Protein AF-A0A517TGI5-F1 (afdb_monomer_lite)

Sequence (260 aa):
MNCRDAQKLLPDYALDLLDEGELEAVAGHLSTGCTACNRDLDDLHATFEGLLQSESVVKPPPRMRDEIFTRIDDHAVVPVGRTETVSSREGRSQPPTWARRVMVVVAVAACLVGIVRWIGTGTADDPEAALLSWQQRIDRVDRRLNTPDFRLVSLLAERPHGSLVTHLLYDELSAQLHVWLACDERTGAATPTHLWLVAEDGQVIATADLTQSSPWCFGLIDISQPDLHRVHRLLLTDEEDPTATAPSKKPLESLPLRLE

Secondary structure (DSSP, 8-state):
--HHHHHHHHHHHHTT-S-HHHHHHHHHHHTTT-HHHHHHHHHHHHHHHHHHHHS------HHHHHHHHHHHHHT------------------PPPHHHHHHHHHHHHHHHHHHHHHHHHS---S-HHHHHHHHHHHHHHHHHHH--TTEEEEEEEEEETTEEEEEEEEEETTTTEEEEEEE--GGG-PPPP-EEEEEETTS-EEEEEEPEEETTEEEEEEE--HHHHTTEEEEEEE--S-TT-SS--SPPSEEEE----

Radius of gyration: 24.55 Å; chains: 1; bounding box: 67×55×56 Å

Structure (mmCIF, N/CA/C/O backbone):
data_AF-A0A517TGI5-F1
#
_entry.id   AF-A0A517TGI5-F1
#
loop_
_atom_site.group_PDB
_atom_site.id
_atom_site.type_symbol
_atom_site.label_atom_id
_atom_site.label_alt_id
_atom_site.label_comp_id
_atom_site.label_asym_id
_atom_site.label_entity_id
_atom_site.label_seq_id
_atom_site.pdbx_PDB_ins_code
_atom_site.Cartn_x
_atom_site.Cartn_y
_atom_site.Cartn_z
_atom_site.occupancy
_atom_site.B_iso_or_equiv
_atom_site.auth_seq_id
_atom_site.auth_comp_id
_atom_site.auth_asym_id
_atom_site.auth_atom_id
_atom_site.pdbx_PDB_model_num
ATOM 1 N N . MET A 1 1 ? -10.827 3.447 30.968 1.00 95.81 1 MET A N 1
ATOM 2 C CA . MET A 1 1 ? -9.525 3.442 30.265 1.00 95.81 1 MET A CA 1
ATOM 3 C C . MET A 1 1 ? -9.194 4.851 29.769 1.00 95.81 1 MET A C 1
ATOM 5 O O . MET A 1 1 ? -10.122 5.601 29.475 1.00 95.81 1 MET A O 1
ATOM 9 N N . ASN A 1 2 ? -7.911 5.236 29.728 1.00 97.88 2 ASN A N 1
ATOM 10 C CA . ASN A 1 2 ? -7.469 6.527 29.176 1.00 97.88 2 ASN A CA 1
ATOM 11 C C . ASN A 1 2 ? -7.205 6.430 27.655 1.00 97.88 2 ASN A C 1
ATOM 13 O O . ASN A 1 2 ? -7.086 5.332 27.121 1.00 97.88 2 ASN A O 1
ATOM 17 N N . CYS A 1 3 ? -7.086 7.566 26.959 1.00 98.06 3 CYS A N 1
ATOM 18 C CA . CYS A 1 3 ? -6.914 7.574 25.499 1.00 98.06 3 CYS A CA 1
ATOM 19 C C . CYS A 1 3 ? -5.623 6.892 25.028 1.00 98.06 3 CYS A C 1
ATOM 21 O O . CYS A 1 3 ? -5.616 6.278 23.971 1.00 98.06 3 CYS A O 1
ATOM 23 N N . ARG A 1 4 ? -4.529 6.984 25.795 1.00 97.81 4 ARG A N 1
ATOM 24 C CA . ARG A 1 4 ? -3.239 6.404 25.397 1.00 97.81 4 ARG A CA 1
ATOM 25 C C . ARG A 1 4 ? -3.295 4.882 25.375 1.00 97.81 4 ARG A C 1
ATOM 27 O O . ARG A 1 4 ? -2.710 4.269 24.490 1.00 97.81 4 ARG A O 1
ATOM 34 N N . ASP A 1 5 ? -3.962 4.291 26.358 1.00 97.94 5 ASP A N 1
ATOM 35 C CA . ASP A 1 5 ? -4.140 2.843 26.421 1.00 97.94 5 ASP A CA 1
ATOM 36 C C . ASP A 1 5 ? -5.142 2.387 25.357 1.00 97.94 5 ASP A C 1
ATOM 38 O O . ASP A 1 5 ? -4.865 1.427 24.647 1.00 97.94 5 ASP A O 1
ATOM 42 N N . ALA A 1 6 ? -6.221 3.154 25.146 1.00 98.19 6 ALA A N 1
ATOM 43 C CA . ALA A 1 6 ? -7.185 2.894 24.078 1.00 98.19 6 ALA A CA 1
ATOM 44 C C . ALA A 1 6 ? -6.513 2.873 22.699 1.00 98.19 6 ALA A C 1
ATOM 46 O O . ALA A 1 6 ? -6.652 1.906 21.962 1.00 98.19 6 ALA A O 1
ATOM 47 N N . GLN A 1 7 ? -5.720 3.898 22.376 1.00 97.31 7 GLN A N 1
ATOM 48 C CA . GLN A 1 7 ? -5.047 4.031 21.080 1.00 97.31 7 GLN A CA 1
ATOM 49 C C . GLN A 1 7 ? -4.092 2.878 20.764 1.00 97.31 7 GLN A C 1
ATOM 51 O O . GLN A 1 7 ? -3.932 2.528 19.600 1.00 97.31 7 GLN A O 1
ATOM 56 N N . LYS A 1 8 ? -3.465 2.269 21.777 1.00 97.56 8 LYS A N 1
ATOM 57 C CA . LYS A 1 8 ? -2.615 1.087 21.570 1.00 97.56 8 LYS A CA 1
ATOM 58 C C . LYS A 1 8 ? -3.419 -0.149 21.172 1.00 97.56 8 LYS A C 1
ATOM 60 O O . LYS A 1 8 ? -2.883 -0.980 20.452 1.00 97.56 8 LYS A O 1
ATOM 65 N N . LEU A 1 9 ? -4.656 -0.251 21.655 1.00 98.19 9 LEU A N 1
ATOM 66 C CA . LEU A 1 9 ? -5.554 -1.383 21.427 1.00 98.19 9 LEU A CA 1
ATOM 67 C C . LEU A 1 9 ? -6.486 -1.168 20.225 1.00 98.19 9 LEU A C 1
ATOM 69 O O . LEU A 1 9 ? -7.086 -2.126 19.758 1.00 98.19 9 LEU A O 1
ATOM 73 N N . LEU A 1 10 ? -6.610 0.059 19.701 1.00 98.00 10 LEU A N 1
ATOM 74 C CA . LEU A 1 10 ? -7.499 0.368 18.573 1.00 98.00 10 LEU A CA 1
ATOM 75 C C . LEU A 1 10 ? -7.258 -0.490 17.317 1.00 98.00 10 LEU A C 1
ATOM 77 O O . LEU A 1 10 ? -8.253 -0.918 16.738 1.00 98.00 10 LEU A O 1
ATOM 81 N N . PRO A 1 11 ? -6.012 -0.780 16.881 1.00 97.19 11 PRO A N 1
ATOM 82 C CA . PRO A 1 11 ? -5.795 -1.649 15.723 1.00 97.19 11 PRO A CA 1
ATOM 83 C C . PRO A 1 11 ? -6.329 -3.069 15.932 1.00 97.19 11 PRO A C 1
ATOM 85 O O . PRO A 1 11 ? -6.958 -3.620 15.035 1.00 97.19 11 PRO A O 1
ATOM 88 N N . ASP A 1 12 ? -6.120 -3.634 17.121 1.00 96.81 12 ASP A N 1
ATOM 89 C CA . ASP A 1 12 ? -6.600 -4.975 17.460 1.00 96.81 12 ASP A CA 1
ATOM 90 C C . ASP A 1 12 ? -8.124 -4.974 17.682 1.00 96.81 12 ASP A C 1
ATOM 92 O O . ASP A 1 12 ? -8.798 -5.921 17.287 1.00 96.81 12 ASP A O 1
ATOM 96 N N . TYR A 1 13 ? -8.691 -3.889 18.226 1.00 97.88 13 TYR A N 1
ATOM 97 C CA . TYR A 1 13 ? -10.142 -3.687 18.339 1.00 97.88 13 TYR A CA 1
ATOM 98 C C . TYR A 1 13 ? -10.819 -3.640 16.964 1.00 97.88 13 TYR A C 1
ATOM 100 O O . TYR A 1 13 ? -11.834 -4.293 16.753 1.00 97.88 13 TYR A O 1
ATOM 108 N N . ALA A 1 14 ? -10.241 -2.896 16.018 1.00 96.12 14 ALA A N 1
ATOM 109 C CA . ALA A 1 14 ? -10.750 -2.765 14.653 1.00 96.12 14 ALA A CA 1
ATOM 110 C C . ALA A 1 14 ? -10.737 -4.093 13.871 1.00 96.12 14 ALA A C 1
ATOM 112 O O . ALA A 1 14 ? -11.504 -4.259 12.927 1.00 96.12 14 ALA A O 1
ATOM 113 N N . LEU A 1 15 ? -9.870 -5.032 14.261 1.00 94.19 15 LEU A N 1
ATOM 114 C CA . LEU A 1 15 ? -9.751 -6.367 13.669 1.00 94.19 15 LEU A CA 1
ATOM 115 C C . LEU A 1 15 ? -10.448 -7.465 14.493 1.00 94.19 15 LEU A C 1
ATOM 117 O O . LEU A 1 15 ? -10.319 -8.637 14.150 1.00 94.19 15 LEU A O 1
ATOM 121 N N . ASP A 1 16 ? -11.161 -7.100 15.565 1.00 95.75 16 ASP A N 1
ATOM 122 C CA . ASP A 1 16 ? -11.825 -8.023 16.500 1.00 95.75 16 ASP A CA 1
ATOM 123 C C . ASP A 1 16 ? -10.870 -9.083 17.101 1.00 95.75 16 ASP A C 1
ATOM 125 O O . ASP A 1 16 ? -11.196 -10.261 17.235 1.00 95.75 16 ASP A O 1
ATOM 129 N N . LEU A 1 17 ? -9.639 -8.665 17.433 1.00 95.38 17 LEU A N 1
ATOM 130 C CA . LEU A 1 17 ? -8.567 -9.530 17.957 1.00 95.38 17 LEU A CA 1
ATOM 131 C C . LEU A 1 17 ? -8.329 -9.391 19.467 1.00 95.38 17 LEU A C 1
ATOM 133 O O . LEU A 1 17 ? -7.456 -10.073 20.009 1.00 95.38 17 LEU A O 1
ATOM 137 N N . LEU A 1 18 ? -9.048 -8.491 20.134 1.00 95.75 18 LEU A N 1
ATOM 138 C CA . LEU A 1 18 ? -8.913 -8.273 21.573 1.00 95.75 18 LEU A CA 1
ATOM 139 C C . LEU A 1 18 ? -9.564 -9.398 22.376 1.00 95.75 18 LEU A C 1
ATOM 141 O O . LEU A 1 18 ? -10.540 -10.011 21.942 1.00 95.75 18 LEU A O 1
ATOM 145 N N . ASP A 1 19 ? -9.051 -9.639 23.583 1.00 97.00 19 ASP A N 1
ATOM 146 C CA . ASP A 1 19 ? -9.781 -10.462 24.543 1.00 97.00 19 ASP A CA 1
ATOM 147 C C . ASP A 1 19 ? -11.055 -9.750 25.039 1.00 97.00 19 ASP A C 1
ATOM 149 O O . ASP A 1 19 ? -11.225 -8.542 24.870 1.00 97.00 19 ASP A O 1
ATOM 153 N N . GLU A 1 20 ? -11.976 -10.502 25.646 1.00 97.12 20 GLU A N 1
ATOM 154 C CA . GLU A 1 20 ? -13.287 -9.986 26.070 1.00 97.12 20 GLU A CA 1
ATOM 155 C C . GLU A 1 20 ? -13.168 -8.780 27.024 1.00 97.12 20 GLU A C 1
ATOM 157 O O . GLU A 1 20 ? -13.933 -7.821 26.915 1.00 97.12 20 GLU A O 1
ATOM 162 N N . GLY A 1 21 ? -12.166 -8.771 27.910 1.00 97.44 21 GLY A N 1
ATOM 163 C CA . GLY A 1 21 ? -11.960 -7.679 28.863 1.00 97.44 21 GLY A CA 1
ATOM 164 C C . GLY A 1 21 ? -11.392 -6.419 28.209 1.00 97.44 21 GLY A C 1
ATOM 165 O O . GLY A 1 21 ? -11.821 -5.302 28.517 1.00 97.44 21 GLY A O 1
ATOM 166 N N . GLU A 1 22 ? -10.439 -6.578 27.296 1.00 97.88 22 GLU A N 1
ATOM 167 C CA . GLU A 1 22 ? -9.879 -5.482 26.502 1.00 97.88 22 GLU A CA 1
ATOM 168 C C . GLU A 1 22 ? -10.922 -4.892 25.547 1.00 97.88 22 GLU A C 1
ATOM 170 O O . GLU A 1 22 ? -11.045 -3.666 25.451 1.00 97.88 22 GLU A O 1
ATOM 175 N N . LEU A 1 23 ? -11.723 -5.745 24.905 1.00 98.25 23 LEU A N 1
ATOM 176 C CA . LEU A 1 23 ? -12.815 -5.347 24.021 1.00 98.25 23 LEU A CA 1
ATOM 177 C C . LEU A 1 23 ? -13.846 -4.500 24.771 1.00 98.25 23 LEU A C 1
ATOM 179 O O . LEU A 1 23 ? -14.177 -3.400 24.319 1.00 98.25 23 LEU A O 1
ATOM 183 N N . GLU A 1 24 ? -14.306 -4.952 25.942 1.00 98.38 24 GLU A N 1
ATOM 184 C CA . GLU A 1 24 ? -15.224 -4.181 26.789 1.00 98.38 24 GLU A CA 1
ATOM 185 C C . GLU A 1 24 ? -14.610 -2.853 27.245 1.00 98.38 24 GLU A C 1
ATOM 187 O O . GLU A 1 24 ? -15.280 -1.814 27.241 1.00 98.38 24 GLU A O 1
ATOM 192 N N . ALA A 1 25 ? -13.325 -2.849 27.612 1.00 98.38 25 ALA A N 1
ATOM 193 C CA . ALA A 1 25 ? -12.639 -1.637 28.041 1.00 98.38 25 ALA A CA 1
ATOM 194 C C . ALA A 1 25 ? -12.565 -0.596 26.914 1.00 98.38 25 ALA A C 1
ATOM 196 O O . ALA A 1 25 ? -12.846 0.587 27.158 1.00 98.38 25 ALA A O 1
ATOM 197 N N . VAL A 1 26 ? -12.202 -1.016 25.695 1.00 98.50 26 VAL A N 1
ATOM 198 C CA . VAL A 1 26 ? -12.137 -0.157 24.499 1.00 98.50 26 VAL A CA 1
ATOM 199 C C . VAL A 1 26 ? -13.523 0.320 24.098 1.00 98.50 26 VAL A C 1
ATOM 201 O O . VAL A 1 26 ? -13.715 1.532 23.962 1.00 98.50 26 VAL A O 1
ATOM 204 N N . ALA A 1 27 ? -14.507 -0.574 24.025 1.00 98.44 27 ALA A N 1
ATOM 205 C CA . ALA A 1 27 ? -15.892 -0.219 23.729 1.00 98.44 27 ALA A CA 1
ATOM 206 C C . ALA A 1 27 ? -16.442 0.806 24.736 1.00 98.44 27 ALA A C 1
ATOM 208 O O . ALA A 1 27 ? -17.013 1.823 24.340 1.00 98.44 27 ALA A O 1
ATOM 209 N N . GLY A 1 28 ? -16.191 0.602 26.033 1.00 98.44 28 GLY A N 1
ATOM 210 C CA . GLY A 1 28 ? -16.584 1.533 27.092 1.00 98.44 28 GLY A CA 1
ATOM 211 C C . GLY A 1 28 ? -15.883 2.892 27.000 1.00 98.44 28 GLY A C 1
ATOM 212 O O . GLY A 1 28 ? -16.469 3.926 27.323 1.00 98.44 28 GLY A O 1
ATOM 213 N N . HIS A 1 29 ? -14.631 2.935 26.536 1.00 98.38 29 HIS A N 1
ATOM 214 C CA . HIS A 1 29 ? -13.957 4.203 26.254 1.00 98.38 29 HIS A CA 1
ATOM 215 C C . HIS A 1 29 ? -14.589 4.915 25.052 1.00 98.38 29 HIS A C 1
ATOM 217 O O . HIS A 1 29 ? -14.890 6.107 25.136 1.00 98.38 29 HIS A O 1
ATOM 223 N N . LEU A 1 30 ? -14.837 4.203 23.953 1.00 98.31 30 LEU A N 1
ATOM 224 C CA . LEU A 1 30 ? -15.443 4.770 22.745 1.00 98.31 30 LEU A CA 1
ATOM 225 C C . LEU A 1 30 ? -16.863 5.286 23.010 1.00 98.31 30 LEU A C 1
ATOM 227 O O . LEU A 1 30 ? -17.200 6.389 22.570 1.00 98.31 30 LEU A O 1
ATOM 231 N N . SER A 1 31 ? -17.648 4.575 23.826 1.00 98.31 31 SER A N 1
ATOM 232 C CA . SER A 1 31 ? -19.009 4.975 24.208 1.00 98.31 31 SER A CA 1
ATOM 233 C C . SER A 1 31 ? -19.068 6.260 25.037 1.00 98.31 31 SER A C 1
ATOM 235 O O . SER A 1 31 ? -20.125 6.878 25.130 1.00 98.31 31 SER A O 1
ATOM 237 N N . THR A 1 32 ? -17.950 6.706 25.625 1.00 98.25 32 THR A N 1
ATOM 238 C CA . THR A 1 32 ? -17.885 8.015 26.305 1.00 98.25 32 THR A CA 1
ATOM 239 C C . THR A 1 32 ? -17.897 9.198 25.330 1.00 98.25 32 THR A C 1
ATOM 241 O O . THR A 1 32 ? -18.014 10.344 25.763 1.00 98.25 32 THR A O 1
ATOM 244 N N . GLY A 1 33 ? -17.786 8.944 24.020 1.00 97.50 33 GLY A N 1
ATOM 245 C CA . GLY A 1 33 ? -17.778 9.979 22.985 1.00 97.50 33 GLY A CA 1
ATOM 246 C C . GLY A 1 33 ? -16.403 10.608 22.744 1.00 97.50 33 GLY A C 1
ATOM 247 O O . GLY A 1 33 ? -16.318 11.755 22.305 1.00 97.50 33 GLY A O 1
ATOM 248 N N . CYS A 1 34 ? -15.312 9.890 23.029 1.00 98.38 34 CYS A N 1
ATOM 249 C CA . CYS A 1 34 ? -13.950 10.362 22.771 1.00 98.38 34 CYS A CA 1
ATOM 250 C C . CYS A 1 34 ? -13.707 10.556 21.263 1.00 98.38 34 CYS A C 1
ATOM 252 O O . CYS A 1 34 ? -13.449 9.600 20.531 1.00 98.38 34 CYS A O 1
ATOM 254 N N . THR A 1 35 ? -13.764 11.798 20.778 1.00 97.62 35 THR A N 1
ATOM 255 C CA . THR A 1 35 ? -13.684 12.100 19.336 1.00 97.62 35 THR A CA 1
ATOM 256 C C . THR A 1 35 ? -12.336 11.757 18.706 1.00 97.62 35 THR A C 1
ATOM 258 O O . THR A 1 35 ? -12.278 11.533 17.504 1.00 97.62 35 THR A O 1
ATOM 261 N N . ALA A 1 36 ? -11.250 11.761 19.487 1.00 97.12 36 ALA A N 1
ATOM 262 C CA . ALA A 1 36 ? -9.924 11.408 18.983 1.00 97.12 36 ALA A CA 1
ATOM 263 C C . ALA A 1 36 ? -9.847 9.910 18.659 1.00 97.12 36 ALA A C 1
ATOM 265 O O . ALA A 1 36 ? -9.579 9.557 17.522 1.00 97.12 36 ALA A O 1
ATOM 266 N N . CYS A 1 37 ? -10.196 9.051 19.621 1.00 98.38 37 CYS A N 1
ATOM 267 C CA . CYS A 1 37 ? -10.139 7.601 19.427 1.00 98.38 37 CYS A CA 1
ATOM 268 C C . CYS A 1 37 ? -11.170 7.103 18.403 1.00 98.38 37 CYS A C 1
ATOM 270 O O . CYS A 1 37 ? -10.876 6.171 17.671 1.00 98.38 37 CYS A O 1
ATOM 272 N N . ASN A 1 38 ? -12.352 7.730 18.320 1.00 98.31 38 ASN A N 1
ATOM 273 C CA . ASN A 1 38 ? -13.325 7.390 17.276 1.00 98.31 38 ASN A CA 1
ATOM 274 C C . ASN A 1 38 ? -12.796 7.727 15.874 1.00 98.31 38 ASN A C 1
ATOM 276 O O . ASN A 1 38 ? -12.932 6.913 14.975 1.00 98.31 38 ASN A O 1
ATOM 280 N N . ARG A 1 39 ? -12.136 8.882 15.697 1.00 96.88 39 ARG A N 1
ATOM 281 C CA . ARG A 1 39 ? -11.513 9.223 14.410 1.00 96.88 39 ARG A CA 1
ATOM 282 C C . ARG A 1 39 ? -10.395 8.249 14.051 1.00 96.88 39 ARG A C 1
ATOM 284 O O . ARG A 1 39 ? -10.363 7.774 12.928 1.00 96.88 39 ARG A O 1
ATOM 291 N N . ASP A 1 40 ? -9.515 7.948 15.004 1.00 97.00 40 ASP A N 1
ATOM 292 C CA . ASP A 1 40 ? -8.419 7.001 14.783 1.00 97.00 40 ASP A CA 1
ATOM 293 C C . ASP A 1 40 ? -8.967 5.613 14.381 1.00 97.00 40 ASP A C 1
ATOM 295 O O . ASP A 1 40 ? -8.399 4.946 13.522 1.00 97.00 40 ASP A O 1
ATOM 299 N N . LEU A 1 41 ? -10.096 5.192 14.967 1.00 98.12 41 LEU A N 1
ATOM 300 C CA . LEU A 1 41 ? -10.795 3.960 14.596 1.00 98.12 41 LEU A CA 1
ATOM 301 C C . LEU A 1 41 ? -11.402 4.025 13.184 1.00 98.12 41 LEU A C 1
ATOM 303 O O . LEU A 1 41 ? -11.248 3.076 12.419 1.00 98.12 41 LEU A O 1
ATOM 307 N N . ASP A 1 42 ? -12.054 5.132 12.825 1.00 96.19 42 ASP A N 1
ATOM 308 C CA . ASP A 1 42 ? -12.603 5.340 11.478 1.00 96.19 42 ASP A CA 1
ATOM 309 C C . ASP A 1 42 ? -11.492 5.301 10.409 1.00 96.19 42 ASP A C 1
ATOM 311 O O . ASP A 1 42 ? -11.650 4.657 9.371 1.00 96.19 42 ASP A O 1
ATOM 315 N N . ASP A 1 43 ? -10.344 5.932 10.679 1.00 90.50 43 ASP A N 1
ATOM 316 C CA . ASP A 1 43 ? -9.176 5.932 9.788 1.00 90.50 43 ASP A CA 1
ATOM 317 C C . ASP A 1 43 ? -8.588 4.515 9.624 1.00 90.50 43 ASP A C 1
ATOM 319 O O . ASP A 1 43 ? -8.201 4.113 8.519 1.00 90.50 43 ASP A O 1
ATOM 323 N N . LEU A 1 44 ? -8.556 3.723 10.704 1.00 94.75 44 LEU A N 1
ATOM 324 C CA . LEU A 1 44 ? -8.152 2.313 10.658 1.00 94.75 44 LEU A CA 1
ATOM 325 C C . LEU A 1 44 ? -9.117 1.478 9.809 1.00 94.75 44 LEU A C 1
ATOM 327 O O . LEU A 1 44 ? -8.659 0.739 8.939 1.00 94.75 44 LEU A O 1
ATOM 331 N N . HIS A 1 45 ? -10.432 1.625 9.995 1.00 93.06 45 HIS A N 1
ATOM 332 C CA . HIS A 1 45 ? -11.425 0.924 9.174 1.00 93.06 45 HIS A CA 1
ATOM 333 C C . HIS A 1 45 ? -11.301 1.281 7.692 1.00 93.06 45 HIS A C 1
ATOM 335 O O . HIS A 1 45 ? -11.266 0.379 6.859 1.00 93.06 45 HIS A O 1
ATOM 341 N N . ALA A 1 46 ? -11.154 2.565 7.355 1.00 83.88 46 ALA A N 1
ATOM 342 C CA . ALA A 1 46 ? -10.958 2.995 5.970 1.00 83.88 46 ALA A CA 1
ATOM 343 C C . ALA A 1 46 ? -9.685 2.391 5.353 1.00 83.88 46 ALA A C 1
ATOM 345 O O . ALA A 1 46 ? -9.678 1.985 4.190 1.00 83.88 46 ALA A O 1
ATOM 346 N N . THR A 1 47 ? -8.612 2.286 6.142 1.00 83.00 47 THR A N 1
ATOM 347 C CA . THR A 1 47 ? -7.368 1.631 5.715 1.00 83.00 47 THR A CA 1
ATOM 348 C C . THR A 1 47 ? -7.592 0.142 5.449 1.00 83.00 47 THR A C 1
ATOM 350 O O . THR A 1 47 ? -7.176 -0.359 4.404 1.00 83.00 47 THR A O 1
ATOM 353 N N . PHE A 1 48 ? -8.273 -0.569 6.352 1.00 83.31 48 PHE A N 1
ATOM 354 C CA . PHE A 1 48 ? -8.564 -1.994 6.177 1.00 83.31 48 PHE A CA 1
ATOM 355 C C . PHE A 1 48 ? -9.502 -2.263 5.001 1.00 83.31 48 PHE A C 1
ATOM 357 O O . PHE A 1 48 ? -9.241 -3.183 4.232 1.00 83.31 48 PHE A O 1
ATOM 364 N N . GLU A 1 49 ? -10.534 -1.444 4.798 1.00 80.19 49 GLU A N 1
ATOM 365 C CA . GLU A 1 49 ? -11.390 -1.526 3.611 1.00 80.19 49 GLU A CA 1
ATOM 366 C C . GLU A 1 49 ? -10.586 -1.349 2.318 1.00 80.19 49 GLU A C 1
ATOM 368 O O . GLU A 1 49 ? -10.801 -2.089 1.359 1.00 80.19 49 GLU A O 1
ATOM 373 N N . GLY A 1 50 ? -9.629 -0.415 2.295 1.00 76.38 50 GLY A N 1
ATOM 374 C CA . GLY A 1 50 ? -8.722 -0.239 1.161 1.00 76.38 50 GLY A CA 1
ATOM 375 C C . GLY A 1 50 ? -7.865 -1.478 0.886 1.00 76.38 50 GLY A C 1
ATOM 376 O O . GLY A 1 50 ? -7.702 -1.864 -0.271 1.00 76.38 50 GLY A O 1
ATOM 377 N N . LEU A 1 51 ? -7.373 -2.143 1.936 1.00 77.00 51 LEU A N 1
ATOM 378 C CA . LEU A 1 51 ? -6.615 -3.393 1.808 1.00 77.00 51 LEU A CA 1
ATOM 379 C C . LEU A 1 51 ? -7.492 -4.544 1.294 1.00 77.00 51 LEU A C 1
ATOM 381 O O . LEU A 1 51 ? -7.107 -5.217 0.342 1.00 77.00 51 LEU A O 1
ATOM 385 N N . LEU A 1 52 ? -8.698 -4.715 1.842 1.00 71.31 52 LEU A N 1
ATOM 386 C CA . LEU A 1 52 ? -9.676 -5.716 1.391 1.00 71.31 52 LEU A CA 1
ATOM 387 C C . LEU A 1 52 ? -10.075 -5.531 -0.079 1.00 71.31 52 LEU A C 1
ATOM 389 O O . LEU A 1 52 ? -10.322 -6.506 -0.781 1.00 71.31 52 LEU A O 1
ATOM 393 N N . GLN A 1 53 ? -10.134 -4.288 -0.561 1.00 70.50 53 GLN A N 1
ATOM 394 C CA . GLN A 1 53 ? -10.408 -3.993 -1.971 1.00 70.50 53 GLN A CA 1
ATOM 395 C C . GLN A 1 53 ? -9.209 -4.252 -2.889 1.00 70.50 53 GLN A C 1
ATOM 397 O O . GLN A 1 53 ? -9.398 -4.425 -4.092 1.00 70.50 53 GLN A O 1
ATOM 402 N N . SER A 1 54 ? -7.991 -4.247 -2.344 1.00 68.88 54 SER A N 1
ATOM 403 C CA . SER A 1 54 ? -6.770 -4.529 -3.103 1.00 68.88 54 SER A CA 1
ATOM 404 C C . SER A 1 54 ? -6.504 -6.023 -3.287 1.00 68.88 54 SER A C 1
ATOM 406 O O . SER A 1 54 ? -5.763 -6.400 -4.192 1.00 68.88 54 SER A O 1
ATOM 408 N N . GLU A 1 55 ? -7.118 -6.871 -2.462 1.00 68.31 55 GLU A N 1
ATOM 409 C CA . GLU A 1 55 ? -6.976 -8.318 -2.562 1.00 68.31 55 GLU A CA 1
ATOM 410 C C . GLU A 1 55 ? -7.744 -8.850 -3.781 1.00 68.31 55 GLU A C 1
ATOM 412 O O . GLU A 1 55 ? -8.891 -8.472 -4.048 1.00 68.31 55 GLU A O 1
ATOM 417 N N . SER A 1 56 ? -7.102 -9.722 -4.563 1.00 55.84 56 SER A N 1
ATOM 418 C CA . SER A 1 56 ? -7.741 -10.297 -5.742 1.00 55.84 56 SER A CA 1
ATOM 419 C C . SER A 1 56 ? -8.946 -11.140 -5.313 1.00 55.84 56 SER A C 1
ATOM 421 O O . SER A 1 56 ? -8.856 -12.023 -4.461 1.00 55.84 56 SER A O 1
ATOM 423 N N . VAL A 1 57 ? -10.120 -10.848 -5.885 1.00 64.94 57 VAL A N 1
ATOM 424 C CA . VAL A 1 57 ? -11.354 -11.567 -5.548 1.00 64.94 57 VAL A CA 1
ATOM 425 C C . VAL A 1 57 ? -11.188 -13.035 -5.938 1.00 64.94 57 VAL A C 1
ATOM 427 O O . VAL A 1 57 ? -11.325 -13.398 -7.110 1.00 64.94 57 VAL A O 1
ATOM 430 N N . VAL A 1 58 ? -10.922 -13.897 -4.953 1.00 74.31 58 VAL A N 1
ATOM 431 C CA . VAL A 1 58 ? -10.888 -15.347 -5.154 1.00 74.31 58 VAL A CA 1
ATOM 432 C C . VAL A 1 58 ? -12.255 -15.771 -5.669 1.00 74.31 58 VAL A C 1
ATOM 434 O O . VAL A 1 58 ? -13.274 -15.613 -4.995 1.00 74.31 58 VAL A O 1
ATOM 437 N N . LYS A 1 59 ? -12.296 -16.302 -6.893 1.00 74.06 59 LYS A N 1
ATOM 438 C CA . LYS A 1 59 ? -13.546 -16.758 -7.498 1.00 74.06 59 LYS A CA 1
ATOM 439 C C . LYS A 1 59 ? -14.087 -17.936 -6.674 1.00 74.06 59 LYS A C 1
ATOM 441 O O . LYS A 1 59 ? -13.460 -18.998 -6.684 1.00 74.06 59 LYS A O 1
ATOM 446 N N . PRO A 1 60 ? -15.236 -17.799 -5.985 1.00 80.19 60 PRO A N 1
ATOM 447 C CA . PRO A 1 60 ? -15.750 -18.877 -5.156 1.00 80.19 60 PRO A CA 1
ATOM 448 C C . PRO A 1 60 ? -16.109 -20.091 -6.028 1.00 80.19 60 PRO A C 1
ATOM 450 O O . PRO A 1 60 ? -16.515 -19.920 -7.188 1.00 80.19 60 PRO A O 1
ATOM 453 N N . PRO A 1 61 ? -15.998 -21.325 -5.502 1.00 85.44 61 PRO A N 1
ATOM 454 C CA . PRO A 1 61 ? -16.435 -22.516 -6.216 1.00 85.44 61 PRO A CA 1
ATOM 455 C C . PRO A 1 61 ? -17.897 -22.365 -6.658 1.00 85.44 61 PRO A C 1
ATOM 457 O O . PRO A 1 61 ? -18.722 -21.900 -5.869 1.00 85.44 61 PRO A O 1
ATOM 460 N N . PRO A 1 62 ? -18.273 -22.795 -7.876 1.00 82.69 62 PRO A N 1
ATOM 461 C CA . PRO A 1 62 ? -19.617 -22.559 -8.409 1.00 82.69 62 PRO A CA 1
ATOM 462 C C . PRO A 1 62 ? -20.731 -23.134 -7.520 1.00 82.69 62 PRO A C 1
ATOM 464 O O . PRO A 1 62 ? -21.805 -22.550 -7.440 1.00 82.69 62 PRO A O 1
ATOM 467 N N . ARG A 1 63 ? -20.452 -24.225 -6.792 1.00 89.62 63 ARG A N 1
ATOM 468 C CA . ARG A 1 63 ? -21.398 -24.867 -5.863 1.00 89.62 63 ARG A CA 1
ATOM 469 C C . ARG A 1 63 ? -21.645 -24.073 -4.580 1.00 89.62 63 ARG A C 1
ATOM 471 O O . ARG A 1 63 ? -22.711 -24.201 -3.994 1.00 89.62 63 ARG A O 1
ATOM 478 N N . MET A 1 64 ? -20.695 -23.236 -4.159 1.00 83.56 64 MET A N 1
ATOM 479 C CA . MET A 1 64 ? -20.799 -22.479 -2.908 1.00 83.56 64 MET A CA 1
ATOM 480 C C . MET A 1 64 ? -21.965 -21.488 -2.954 1.00 83.56 64 MET A C 1
ATOM 482 O O . MET A 1 64 ? -22.667 -21.306 -1.964 1.00 83.56 64 MET A O 1
ATOM 486 N N . ARG A 1 65 ? -22.213 -20.889 -4.125 1.00 84.94 65 ARG A N 1
ATOM 487 C CA . ARG A 1 65 ? -23.366 -20.013 -4.338 1.00 84.94 65 ARG A CA 1
ATOM 488 C C . ARG A 1 65 ? -24.675 -20.763 -4.088 1.00 84.94 65 ARG A C 1
ATOM 490 O O . ARG A 1 65 ? -25.501 -20.290 -3.314 1.00 84.94 65 ARG A O 1
ATOM 497 N N . ASP A 1 66 ? -24.842 -21.918 -4.724 1.00 90.44 66 ASP A N 1
ATOM 498 C CA . ASP A 1 66 ? -26.070 -22.711 -4.634 1.00 90.44 66 ASP A CA 1
ATOM 499 C C . ASP A 1 66 ? -26.295 -23.241 -3.210 1.00 90.44 66 ASP A C 1
ATOM 501 O O . ASP A 1 66 ? -27.419 -23.213 -2.709 1.00 90.44 66 ASP A O 1
ATOM 505 N N . GLU A 1 67 ? -25.228 -23.647 -2.516 1.00 90.81 67 GLU A N 1
ATOM 506 C CA . GLU A 1 67 ? -25.279 -24.068 -1.110 1.00 90.81 67 GLU A CA 1
ATOM 507 C C . GLU A 1 67 ? -25.717 -22.930 -0.176 1.00 90.81 67 GLU A C 1
ATOM 509 O O . GLU A 1 67 ? -26.534 -23.153 0.719 1.00 90.81 67 GLU A O 1
ATOM 514 N N . ILE A 1 68 ? -25.219 -21.707 -0.391 1.00 87.31 68 ILE A N 1
ATOM 515 C CA . ILE A 1 68 ? -25.628 -20.529 0.388 1.00 87.31 68 ILE A CA 1
ATOM 516 C C . ILE A 1 68 ? -27.106 -20.212 0.146 1.00 87.31 68 ILE A C 1
ATOM 518 O O . ILE A 1 68 ? -27.844 -20.035 1.113 1.00 87.31 68 ILE A O 1
ATOM 522 N N . PHE A 1 69 ? -27.559 -20.179 -1.113 1.00 87.31 69 PHE A N 1
ATOM 523 C CA . PHE A 1 69 ? -28.968 -19.907 -1.422 1.00 87.31 69 PHE A CA 1
ATOM 524 C C . PHE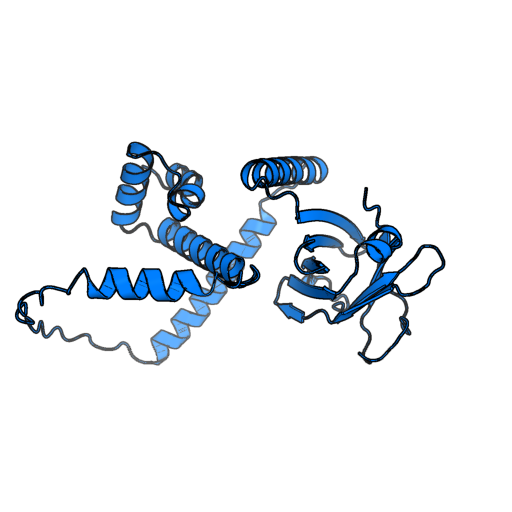 A 1 69 ? -29.898 -20.981 -0.861 1.00 87.31 69 PHE A C 1
ATOM 526 O O . PHE A 1 69 ? -30.906 -20.641 -0.254 1.00 87.31 69 P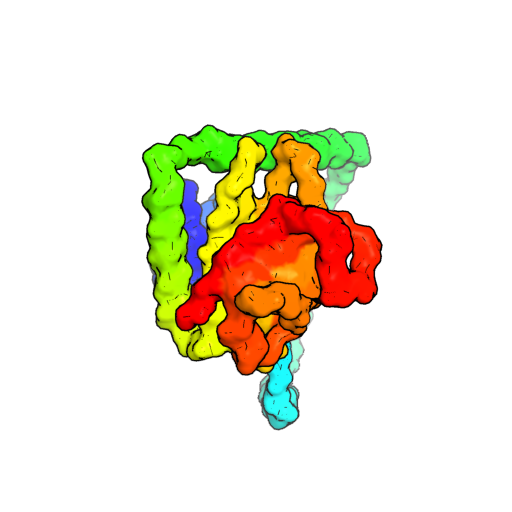HE A O 1
ATOM 533 N N . THR A 1 70 ? -29.510 -22.255 -0.952 1.00 91.69 70 THR A N 1
ATOM 534 C CA . THR A 1 70 ? -30.282 -23.358 -0.360 1.00 91.69 70 THR A CA 1
ATOM 535 C C . THR A 1 70 ? -30.424 -23.183 1.154 1.00 91.69 70 THR A C 1
ATOM 537 O O . THR A 1 70 ? -31.522 -23.306 1.685 1.00 91.69 70 THR A O 1
ATOM 540 N N . ARG A 1 71 ? -29.345 -22.815 1.863 1.00 85.94 71 ARG A N 1
ATOM 541 C CA . ARG A 1 71 ? -29.410 -22.551 3.312 1.00 85.94 71 ARG A CA 1
ATOM 542 C C . ARG A 1 71 ? -30.274 -21.338 3.658 1.00 85.94 71 ARG A C 1
ATOM 544 O O . ARG A 1 71 ? -30.946 -21.362 4.683 1.00 85.94 71 ARG A O 1
ATOM 551 N N . ILE A 1 72 ? -30.249 -20.282 2.844 1.00 84.00 72 ILE A N 1
ATOM 552 C CA . ILE A 1 72 ? -31.107 -19.104 3.047 1.00 84.00 72 ILE A CA 1
ATOM 553 C C . ILE A 1 72 ? -32.583 -19.483 2.867 1.00 84.00 72 ILE A C 1
ATOM 555 O O . ILE A 1 72 ? -33.410 -19.069 3.677 1.00 84.00 72 ILE A O 1
ATOM 559 N N . ASP A 1 73 ? -32.905 -20.294 1.858 1.00 87.19 73 ASP A N 1
ATOM 560 C CA . ASP A 1 73 ? -34.274 -20.750 1.596 1.00 87.19 73 ASP A CA 1
ATOM 561 C C . ASP A 1 73 ? -34.783 -21.716 2.682 1.00 87.19 73 ASP A C 1
ATOM 563 O O . ASP A 1 73 ? -35.935 -21.615 3.113 1.00 87.19 73 ASP A O 1
ATOM 567 N N . ASP A 1 74 ? -33.916 -22.601 3.185 1.00 85.62 74 ASP A N 1
ATOM 568 C CA . ASP A 1 74 ? -34.222 -23.506 4.302 1.00 85.62 74 ASP A CA 1
ATOM 569 C C . ASP A 1 74 ? -34.450 -22.739 5.618 1.00 85.62 74 ASP A C 1
ATOM 571 O O . ASP A 1 74 ? -35.273 -23.128 6.451 1.00 85.62 74 ASP A O 1
ATOM 575 N N . HIS A 1 75 ? -33.772 -21.603 5.795 1.00 74.50 75 HIS A N 1
ATOM 576 C CA . HIS A 1 75 ? -34.020 -20.647 6.870 1.00 74.50 75 HIS A CA 1
ATOM 577 C C . HIS A 1 75 ? -35.035 -19.585 6.439 1.00 74.50 75 HIS A C 1
ATOM 579 O O . HIS A 1 75 ? -34.755 -18.387 6.505 1.00 74.50 75 HIS A O 1
ATOM 585 N N . ALA A 1 76 ? -36.230 -20.024 6.029 1.00 64.75 76 ALA A N 1
ATOM 586 C CA . ALA A 1 76 ? -37.358 -19.143 5.746 1.00 64.75 76 ALA A CA 1
ATOM 587 C C . ALA A 1 76 ? -37.476 -18.067 6.838 1.00 64.75 76 ALA A C 1
ATOM 589 O O . ALA A 1 76 ? -37.797 -18.353 7.996 1.00 64.75 76 ALA A O 1
ATOM 590 N N . VAL A 1 77 ? -37.168 -16.824 6.460 1.00 58.94 77 VAL A N 1
ATOM 591 C CA . VAL A 1 77 ? -37.191 -15.662 7.345 1.00 58.94 77 VAL A CA 1
ATOM 592 C C . VAL A 1 77 ? -38.606 -15.536 7.890 1.00 58.94 77 VAL A C 1
ATOM 594 O O . VAL A 1 77 ? -39.524 -15.139 7.171 1.00 58.94 77 VAL A O 1
ATOM 597 N N . VAL A 1 78 ? -38.798 -15.889 9.164 1.00 63.47 78 VAL A N 1
ATOM 598 C CA . VAL A 1 78 ? -40.037 -15.579 9.876 1.00 63.47 78 VAL A CA 1
ATOM 599 C C . VAL A 1 78 ? -40.179 -14.060 9.804 1.00 63.47 78 VAL A C 1
ATOM 601 O O . VAL A 1 78 ? -39.289 -13.361 10.296 1.00 63.47 78 VAL A O 1
ATOM 604 N N . PRO A 1 79 ? -41.231 -13.517 9.165 1.00 56.56 79 PRO A N 1
ATOM 605 C CA . PRO A 1 79 ? -41.397 -12.079 9.075 1.00 56.56 79 PRO A CA 1
ATOM 606 C C . PRO A 1 79 ? -41.482 -11.530 10.497 1.00 56.56 79 PRO A C 1
ATOM 608 O O . PRO A 1 79 ? -42.447 -11.786 11.219 1.00 56.56 79 PRO A O 1
ATOM 611 N N . VAL A 1 80 ? -40.442 -10.804 10.910 1.00 55.16 80 VAL A N 1
ATOM 612 C CA . VAL A 1 80 ? -40.429 -10.071 12.173 1.00 55.16 80 VAL A CA 1
ATOM 613 C C . VAL A 1 80 ? -41.606 -9.106 12.105 1.00 55.16 80 VAL A C 1
ATOM 615 O O . VAL A 1 80 ? -41.674 -8.252 11.218 1.00 55.16 80 VAL A O 1
ATOM 618 N N . GLY A 1 81 ? -42.592 -9.320 12.979 1.00 50.31 81 GLY A N 1
ATOM 619 C CA . GLY A 1 81 ? -43.807 -8.520 13.024 1.00 50.31 81 GLY A CA 1
ATOM 620 C C . GLY A 1 81 ? -43.458 -7.035 13.065 1.00 50.31 81 GLY A C 1
ATOM 621 O O . GLY A 1 81 ? -42.605 -6.626 13.848 1.00 50.31 81 GLY A O 1
ATOM 622 N N . ARG A 1 82 ? -44.100 -6.253 12.187 1.00 45.72 82 ARG A N 1
ATOM 623 C CA . ARG A 1 82 ? -43.968 -4.794 12.082 1.00 45.72 82 ARG A CA 1
ATOM 624 C C . ARG A 1 82 ? -43.928 -4.149 13.469 1.00 45.72 82 ARG A C 1
ATOM 626 O O . ARG A 1 82 ? -44.964 -4.020 14.115 1.00 45.72 82 ARG A O 1
ATOM 633 N N . THR A 1 83 ? -42.757 -3.688 13.887 1.00 47.75 83 THR A N 1
ATOM 634 C CA . THR A 1 83 ? -42.631 -2.727 14.977 1.00 47.75 83 THR A CA 1
ATOM 635 C C . THR A 1 83 ? -43.109 -1.379 14.454 1.00 47.75 83 THR A C 1
ATOM 637 O O . THR A 1 83 ? -42.601 -0.866 13.455 1.00 47.75 83 THR A O 1
ATOM 640 N N . GLU A 1 84 ? -44.142 -0.838 15.092 1.00 48.75 84 GLU A N 1
ATOM 641 C CA . GLU A 1 84 ? -44.714 0.463 14.771 1.00 48.75 84 GLU A CA 1
ATOM 642 C C . GLU A 1 84 ? -43.637 1.553 14.836 1.00 48.75 84 GLU A C 1
ATOM 644 O O . GLU A 1 84 ? -42.985 1.782 15.855 1.00 48.75 84 GLU A O 1
ATOM 649 N N . THR A 1 85 ? -43.449 2.235 13.712 1.00 41.84 85 THR A N 1
ATOM 650 C CA . THR A 1 85 ? -42.595 3.410 13.581 1.00 41.84 85 THR A CA 1
ATOM 651 C C . THR A 1 85 ? -43.176 4.565 14.394 1.00 41.84 85 THR A C 1
ATOM 653 O O . THR A 1 85 ? -44.126 5.220 13.961 1.00 41.84 85 THR A O 1
ATOM 656 N N . VAL A 1 86 ? -42.586 4.850 15.554 1.00 47.50 86 VAL A N 1
ATOM 657 C CA . VAL A 1 86 ? -42.819 6.100 16.287 1.00 47.50 86 VAL A CA 1
ATOM 658 C C . VAL A 1 86 ? -42.101 7.224 15.541 1.00 47.50 86 VAL A C 1
ATOM 660 O O . VAL A 1 86 ? -40.874 7.319 15.551 1.00 47.50 86 VAL A O 1
ATOM 663 N N . SER A 1 87 ? -42.865 8.083 14.864 1.00 41.97 87 SER A N 1
ATOM 664 C CA . SER A 1 87 ? -42.333 9.288 14.230 1.00 41.97 87 SER A CA 1
ATOM 665 C C . SER A 1 87 ? -42.002 10.339 15.296 1.00 41.97 87 SER A C 1
ATOM 667 O O . SER A 1 87 ? -42.880 11.096 15.718 1.00 41.97 87 SER A O 1
ATOM 669 N N . SER A 1 88 ? -40.741 10.409 15.727 1.00 45.28 88 SER A N 1
ATOM 670 C CA . SER A 1 88 ? -40.252 11.556 16.498 1.00 45.28 88 SER A CA 1
ATOM 671 C C . SER A 1 88 ? -39.952 12.707 15.540 1.00 45.28 88 SER A C 1
ATOM 673 O O . SER A 1 88 ? -39.076 12.633 14.678 1.00 45.28 88 SER A O 1
ATOM 675 N N . ARG A 1 89 ? -40.756 13.764 15.645 1.00 51.66 89 ARG A N 1
ATOM 676 C CA . ARG A 1 89 ? -40.683 14.974 14.829 1.00 51.66 89 ARG A CA 1
ATOM 677 C C . ARG A 1 89 ? -39.825 15.995 15.574 1.00 51.66 89 ARG A C 1
ATOM 679 O O . ARG A 1 89 ? -40.358 16.898 16.206 1.00 51.66 89 ARG A O 1
ATOM 686 N N . GLU A 1 90 ? -38.504 15.851 15.509 1.00 44.53 90 GLU A N 1
ATOM 687 C CA . GLU A 1 90 ? -37.574 16.846 16.055 1.00 44.53 90 GLU A CA 1
ATOM 688 C C . GLU A 1 90 ? -37.051 17.768 14.952 1.00 44.53 90 GLU A C 1
ATOM 690 O O . GLU A 1 90 ? -36.342 17.373 14.024 1.00 44.53 90 GLU A O 1
ATOM 695 N N . GLY A 1 91 ? -37.462 19.034 15.050 1.00 53.97 91 GLY A N 1
ATOM 696 C CA . GLY A 1 91 ? -37.047 20.116 14.173 1.00 53.97 91 GLY A CA 1
ATOM 697 C C . GLY A 1 91 ? -35.573 20.451 14.369 1.00 53.97 91 GLY A C 1
ATOM 698 O O . GLY A 1 91 ? -35.202 21.144 15.311 1.00 53.97 91 GLY A O 1
ATOM 699 N N . ARG A 1 92 ? -34.732 20.002 13.436 1.00 48.31 92 ARG A N 1
ATOM 700 C CA . ARG A 1 92 ? -33.347 20.462 13.303 1.00 48.31 92 ARG A CA 1
ATOM 701 C C . ARG A 1 92 ? -33.314 21.697 12.405 1.00 48.31 92 ARG A C 1
ATOM 703 O O . ARG A 1 92 ? -33.462 21.598 11.189 1.00 48.31 92 ARG A O 1
ATOM 710 N N . SER A 1 93 ? -33.111 22.864 13.010 1.00 54.19 93 SER A N 1
ATOM 711 C CA . SER A 1 93 ? -32.773 24.098 12.300 1.00 54.19 93 SER A CA 1
ATOM 712 C C . SER A 1 93 ? -31.452 23.900 11.552 1.00 54.19 93 SER A C 1
ATOM 714 O O . SER A 1 93 ? -30.399 23.750 12.174 1.00 54.19 93 SER A O 1
ATOM 716 N N . GLN A 1 94 ? -31.507 23.861 10.221 1.00 55.69 94 GLN A N 1
ATOM 717 C CA . GLN A 1 94 ? -30.312 23.774 9.386 1.00 55.69 94 GLN A CA 1
ATOM 718 C C . GLN A 1 94 ? -29.449 25.031 9.585 1.00 55.69 94 GLN A C 1
ATOM 720 O O . GLN A 1 94 ? -29.963 26.144 9.443 1.00 55.69 94 GLN A O 1
ATOM 725 N N . PRO A 1 95 ? -28.151 24.889 9.909 1.00 56.22 95 PRO A N 1
ATOM 726 C CA . PRO A 1 95 ? -27.262 26.034 10.002 1.00 56.22 95 PRO A CA 1
ATOM 727 C C . PRO A 1 95 ? -27.074 26.671 8.616 1.00 56.22 95 PRO A C 1
ATOM 729 O O . PRO A 1 95 ? -27.061 25.967 7.599 1.00 56.22 95 PRO A O 1
ATOM 732 N N . PRO A 1 96 ? -26.917 28.003 8.552 1.00 68.81 96 PRO A N 1
ATOM 733 C CA . PRO A 1 96 ? -26.799 28.720 7.293 1.00 68.81 96 PRO A CA 1
ATOM 734 C C . PRO A 1 96 ? -25.548 28.275 6.522 1.00 68.81 96 PRO A C 1
ATOM 736 O O . PRO A 1 96 ? -24.482 28.030 7.088 1.00 68.81 96 PRO A O 1
ATOM 739 N N . THR A 1 97 ? -25.680 28.180 5.200 1.00 67.12 97 THR A N 1
ATOM 740 C CA . THR A 1 97 ? -24.717 27.546 4.279 1.00 67.12 97 THR A CA 1
ATOM 741 C C . THR A 1 97 ? -23.300 28.135 4.310 1.00 67.12 97 THR A C 1
ATOM 743 O O . THR A 1 97 ? -22.352 27.454 3.918 1.00 67.12 97 THR A O 1
ATOM 746 N N . TRP A 1 98 ? -23.119 29.356 4.822 1.00 67.38 98 TRP A N 1
ATOM 747 C CA . TRP A 1 98 ? -21.804 29.979 5.001 1.00 67.38 98 TRP A CA 1
ATOM 748 C C . TRP A 1 98 ? -21.005 29.369 6.166 1.00 67.38 98 TRP A C 1
ATOM 750 O O . TRP A 1 98 ? -19.792 29.202 6.044 1.00 67.38 98 TRP A O 1
ATOM 760 N N . ALA A 1 99 ? -21.669 28.931 7.243 1.00 62.94 99 ALA A N 1
ATOM 761 C CA . ALA A 1 99 ? -21.015 28.278 8.380 1.00 62.94 99 ALA A CA 1
ATOM 762 C C . ALA A 1 99 ? -20.432 26.907 7.996 1.00 62.94 99 ALA A C 1
ATOM 764 O O . ALA A 1 99 ? -19.377 26.512 8.489 1.00 62.94 99 ALA A O 1
ATOM 765 N N . ARG A 1 100 ? -21.066 26.214 7.038 1.00 57.25 100 ARG A N 1
ATOM 766 C CA . ARG A 1 100 ? -20.585 24.929 6.508 1.00 57.25 100 ARG A CA 1
ATOM 767 C C . ARG A 1 100 ? -19.285 25.080 5.707 1.00 57.25 100 ARG A C 1
ATOM 769 O O . ARG A 1 100 ? -18.448 24.190 5.754 1.00 57.25 100 ARG A O 1
ATOM 776 N N . ARG A 1 101 ? -19.082 26.213 5.021 1.00 64.38 101 ARG A N 1
ATOM 777 C CA . ARG A 1 101 ? -17.844 26.483 4.262 1.00 64.38 101 ARG A CA 1
ATOM 778 C C . ARG A 1 101 ? -16.674 26.855 5.173 1.00 64.38 101 ARG A C 1
ATOM 780 O O . ARG A 1 101 ? -15.566 26.385 4.946 1.00 64.38 101 ARG A O 1
ATOM 787 N N . VAL A 1 102 ? -16.923 27.627 6.234 1.00 66.31 102 VAL A N 1
ATOM 788 C CA . VAL A 1 102 ? -15.886 27.982 7.220 1.00 66.31 102 VAL A CA 1
ATOM 789 C C . VAL A 1 102 ? -15.413 26.748 7.996 1.00 66.31 102 VAL A C 1
ATOM 791 O O . VAL A 1 102 ? -14.214 26.584 8.200 1.00 66.31 102 VAL A O 1
ATOM 794 N N . MET A 1 103 ? -16.322 25.833 8.356 1.00 52.25 103 MET A N 1
ATOM 795 C CA . MET A 1 103 ? -15.954 24.602 9.069 1.00 52.25 103 MET A CA 1
ATOM 796 C C . MET A 1 103 ? -15.047 23.676 8.245 1.00 52.25 103 MET A C 1
ATOM 798 O O . MET A 1 103 ? -14.122 23.095 8.802 1.00 52.25 103 MET A O 1
ATOM 802 N N . VAL A 1 104 ? -15.262 23.577 6.927 1.00 56.72 104 VAL A N 1
ATOM 803 C CA . VAL A 1 104 ? -14.410 22.761 6.040 1.00 56.72 104 VAL A CA 1
ATOM 804 C C . VAL A 1 104 ? -12.990 23.329 5.962 1.00 56.72 104 VAL A C 1
ATOM 806 O O . VAL A 1 104 ? -12.030 22.576 6.078 1.00 56.72 104 VAL A O 1
ATOM 809 N N . VAL A 1 105 ? -12.833 24.653 5.851 1.00 63.38 105 VAL A N 1
ATOM 810 C CA . VAL A 1 105 ? -11.501 25.287 5.798 1.00 63.38 105 VAL A CA 1
ATOM 811 C C . VAL A 1 105 ? -10.743 25.117 7.121 1.00 63.38 105 VAL A C 1
ATOM 813 O O . VAL A 1 105 ? -9.551 24.819 7.113 1.00 63.38 105 VAL A O 1
ATOM 816 N N . VAL A 1 106 ? -11.431 25.242 8.262 1.00 60.78 106 VAL A N 1
ATOM 817 C CA . VAL A 1 106 ? -10.823 25.042 9.590 1.00 60.78 106 VAL A CA 1
ATOM 818 C C . VAL A 1 106 ? -10.453 23.573 9.829 1.00 60.78 106 VAL A C 1
ATOM 820 O O . VAL A 1 106 ? -9.389 23.304 10.382 1.00 60.78 106 VAL A O 1
ATOM 823 N N . ALA A 1 107 ? -11.277 22.622 9.377 1.00 47.81 107 ALA A N 1
ATOM 824 C CA . ALA A 1 107 ? -10.985 21.192 9.491 1.00 47.81 107 ALA A CA 1
ATOM 825 C C . ALA A 1 107 ? -9.756 20.785 8.661 1.00 47.81 107 ALA A C 1
ATOM 827 O O . ALA A 1 107 ? -8.866 20.117 9.180 1.00 47.81 107 ALA A O 1
ATOM 828 N N . VAL A 1 108 ? -9.650 21.260 7.415 1.00 51.38 108 VAL A N 1
ATOM 829 C CA . VAL A 1 108 ? -8.489 20.982 6.551 1.00 51.38 108 VAL A CA 1
ATOM 830 C C . VAL A 1 108 ? -7.208 21.593 7.132 1.00 51.38 108 VAL A C 1
ATOM 832 O O . VAL A 1 108 ? -6.177 20.924 7.186 1.00 51.38 108 VAL A O 1
ATOM 835 N N . ALA A 1 109 ? -7.267 22.825 7.650 1.00 54.28 109 ALA A N 1
ATOM 836 C CA . ALA A 1 109 ? -6.117 23.451 8.305 1.00 54.28 109 ALA A CA 1
ATOM 837 C C . ALA A 1 109 ? -5.677 22.695 9.577 1.00 54.28 109 ALA A C 1
ATOM 839 O O . ALA A 1 109 ? -4.480 22.547 9.819 1.00 54.28 109 ALA A O 1
ATOM 840 N N . ALA A 1 110 ? -6.620 22.168 10.366 1.00 52.06 110 ALA A N 1
ATOM 841 C CA . ALA A 1 110 ? -6.314 21.377 11.559 1.00 52.06 110 ALA A CA 1
ATOM 842 C C . ALA A 1 110 ? -5.695 20.004 11.223 1.00 52.06 110 ALA A C 1
ATOM 844 O O . ALA A 1 110 ? -4.753 19.586 11.898 1.00 52.06 110 ALA A O 1
ATOM 845 N N . CYS A 1 111 ? -6.157 19.338 10.158 1.00 49.66 111 CYS A N 1
ATOM 846 C CA . CYS A 1 111 ? -5.568 18.086 9.669 1.00 49.66 111 CYS A CA 1
ATOM 847 C C . CYS A 1 111 ? -4.125 18.283 9.180 1.00 49.66 111 CYS A C 1
ATOM 849 O O . CYS A 1 111 ? -3.245 17.493 9.518 1.00 49.66 111 CYS A O 1
ATOM 851 N N . LEU A 1 112 ? -3.846 19.380 8.468 1.00 45.72 112 LEU A N 1
ATOM 852 C CA . LEU A 1 112 ? -2.492 19.684 7.993 1.00 45.72 112 LEU A CA 1
ATOM 853 C C . LEU A 1 112 ? -1.519 19.975 9.148 1.00 45.72 112 LEU A C 1
ATOM 855 O O . LEU A 1 112 ? -0.375 19.527 9.110 1.00 45.72 112 LEU A O 1
ATOM 859 N N . VAL A 1 113 ? -1.965 20.645 10.217 1.00 53.47 113 VAL A N 1
ATOM 860 C CA . VAL A 1 113 ? -1.136 20.866 11.419 1.00 53.47 113 VAL A CA 1
ATOM 861 C C . VAL A 1 113 ? -0.860 19.554 12.168 1.00 53.47 113 VAL A C 1
ATOM 863 O O . VAL A 1 113 ? 0.245 19.373 12.681 1.00 53.47 113 VAL A O 1
ATOM 866 N N . GLY A 1 114 ? -1.817 18.620 12.199 1.00 45.31 114 GLY A N 1
ATOM 867 C CA . GLY A 1 114 ? -1.643 17.291 12.800 1.00 45.31 114 GLY A CA 1
ATOM 868 C C . GLY A 1 114 ? -0.599 16.437 12.075 1.00 45.31 114 GLY A C 1
ATOM 869 O O . GLY A 1 114 ? 0.310 15.909 12.714 1.00 45.31 114 GLY A O 1
ATOM 870 N N . ILE A 1 115 ? -0.665 16.384 10.741 1.00 50.25 115 ILE A N 1
ATOM 871 C CA . ILE A 1 115 ? 0.272 15.620 9.900 1.00 50.25 115 ILE A CA 1
ATOM 872 C C . ILE A 1 115 ? 1.684 16.219 9.968 1.00 50.25 115 ILE A C 1
ATOM 874 O O . ILE A 1 115 ? 2.660 15.496 10.156 1.00 50.25 115 ILE A O 1
ATOM 878 N N . VAL A 1 116 ? 1.812 17.551 9.912 1.00 50.53 116 VAL A N 1
ATOM 879 C CA . VAL A 1 116 ? 3.114 18.231 10.057 1.00 50.53 116 VAL A CA 1
ATOM 880 C C . VAL A 1 116 ? 3.725 17.978 11.435 1.00 50.53 116 VAL A C 1
ATOM 882 O O . VAL A 1 116 ? 4.939 17.825 11.542 1.00 50.53 116 VAL A O 1
ATOM 885 N N . ARG A 1 117 ? 2.910 17.902 12.494 1.00 45.78 117 ARG A N 1
ATOM 886 C CA . ARG A 1 117 ? 3.401 17.633 13.850 1.00 45.78 117 ARG A CA 1
ATOM 887 C C . ARG A 1 117 ? 3.777 16.163 14.048 1.00 45.78 117 ARG A C 1
ATOM 889 O O . ARG A 1 117 ? 4.780 15.913 14.701 1.00 45.78 117 ARG A O 1
ATOM 896 N N . TRP A 1 118 ? 3.054 15.217 13.445 1.00 46.88 118 TRP A N 1
ATOM 897 C CA . TRP A 1 118 ? 3.413 13.793 13.476 1.00 46.88 118 TRP A CA 1
ATOM 898 C C . TRP A 1 118 ? 4.728 13.513 12.736 1.00 46.88 118 TRP A C 1
ATOM 900 O O . TRP A 1 118 ? 5.583 12.804 13.259 1.00 46.88 118 TRP A O 1
ATOM 910 N N . ILE A 1 119 ? 4.938 14.167 11.590 1.00 52.38 119 ILE A N 1
ATOM 911 C CA . ILE A 1 119 ? 6.197 14.098 10.833 1.00 52.38 119 ILE A CA 1
ATOM 912 C C . ILE A 1 119 ? 7.321 14.883 11.540 1.00 52.38 119 ILE A C 1
ATOM 914 O O . ILE A 1 119 ? 8.484 14.506 11.464 1.00 52.38 119 ILE A O 1
ATOM 918 N N . GLY A 1 120 ? 6.994 15.969 12.251 1.00 40.16 120 GLY A N 1
ATOM 919 C CA . GLY A 1 120 ? 7.975 16.892 12.831 1.00 40.16 120 GLY A CA 1
ATOM 920 C C . GLY A 1 120 ? 8.450 16.586 14.255 1.00 40.16 120 GLY A C 1
ATOM 921 O O . GLY A 1 120 ? 9.470 17.134 14.662 1.00 40.16 120 GLY A O 1
ATOM 922 N N . THR A 1 121 ? 7.744 15.760 15.040 1.00 45.00 121 THR A N 1
ATOM 923 C CA . THR A 1 121 ? 8.157 15.442 16.428 1.00 45.00 121 THR A CA 1
ATOM 924 C C . THR A 1 121 ? 8.797 14.071 16.599 1.00 45.00 121 THR A C 1
ATOM 926 O O . THR A 1 121 ? 9.224 13.743 17.704 1.00 45.00 121 THR A O 1
ATOM 929 N N . GLY A 1 122 ? 8.892 13.275 15.534 1.00 41.88 122 GLY A N 1
ATOM 930 C CA . GLY A 1 122 ? 9.821 12.156 15.502 1.00 41.88 122 GLY A CA 1
ATOM 931 C C . GLY A 1 122 ? 11.226 12.706 15.312 1.00 41.88 122 GLY A C 1
ATOM 932 O O . GLY A 1 122 ? 11.683 12.841 14.184 1.00 41.88 122 GLY A O 1
ATOM 933 N N . THR A 1 123 ? 11.906 13.061 16.401 1.00 45.09 123 THR A N 1
ATOM 934 C CA . THR A 1 123 ? 13.369 13.123 16.396 1.00 45.09 123 THR A CA 1
ATOM 935 C C . THR A 1 123 ? 13.853 11.723 16.036 1.00 45.09 123 THR A C 1
ATOM 937 O O . THR A 1 123 ? 13.900 10.831 16.883 1.00 45.09 123 THR A O 1
ATOM 940 N N . ALA A 1 124 ? 14.080 11.498 14.742 1.00 46.22 124 ALA A N 1
ATOM 941 C CA . ALA A 1 124 ? 14.692 10.295 14.215 1.00 46.22 124 ALA A CA 1
ATOM 942 C C . ALA A 1 124 ? 16.163 10.313 14.640 1.00 46.22 124 ALA A C 1
ATOM 944 O O . ALA A 1 124 ? 17.036 10.682 13.864 1.00 46.22 124 ALA A O 1
ATOM 945 N N . ASP A 1 125 ? 16.416 9.970 15.902 1.00 51.91 125 ASP A N 1
ATOM 946 C CA . ASP A 1 125 ? 17.776 9.810 16.417 1.00 51.91 125 ASP A CA 1
ATOM 947 C C . ASP A 1 125 ? 18.455 8.561 15.839 1.00 51.91 125 ASP A C 1
ATOM 949 O O . ASP A 1 125 ? 19.659 8.400 16.006 1.00 51.91 125 ASP A O 1
ATOM 953 N N . ASP A 1 126 ? 17.725 7.707 15.112 1.00 64.19 126 ASP A N 1
ATOM 954 C CA . ASP A 1 126 ? 18.328 6.618 14.355 1.00 64.19 126 ASP A CA 1
ATOM 955 C C . ASP A 1 126 ? 17.391 6.101 13.231 1.00 64.19 126 ASP A C 1
ATOM 957 O O . ASP A 1 126 ? 16.426 5.375 13.509 1.00 64.19 126 ASP A O 1
ATOM 961 N N . PRO A 1 127 ? 17.617 6.476 11.955 1.00 58.25 127 PRO A N 1
ATOM 962 C CA . PRO A 1 127 ? 16.859 5.928 10.827 1.00 58.25 127 PRO A CA 1
ATOM 963 C C . PRO A 1 127 ? 17.050 4.410 10.680 1.00 58.25 127 PRO A C 1
ATOM 965 O O . PRO A 1 127 ? 16.149 3.727 10.189 1.00 58.25 127 PRO A O 1
ATOM 968 N N . GLU A 1 128 ? 18.173 3.865 11.153 1.00 62.81 128 GLU A N 1
ATOM 969 C CA . GLU A 1 128 ? 18.470 2.434 11.126 1.00 62.81 128 GLU A CA 1
ATOM 970 C C . GLU A 1 128 ? 17.588 1.684 12.132 1.00 62.81 128 GLU A C 1
ATOM 972 O O . GLU A 1 128 ? 16.965 0.677 11.792 1.00 62.81 128 GLU A O 1
ATOM 977 N N . ALA A 1 129 ? 17.407 2.231 13.339 1.00 69.75 129 ALA A N 1
ATOM 978 C CA . ALA A 1 129 ? 16.482 1.674 14.328 1.00 69.75 129 ALA A CA 1
ATOM 979 C C . ALA A 1 129 ? 15.020 1.697 13.849 1.00 69.75 129 ALA A C 1
ATOM 981 O O . ALA A 1 129 ? 14.270 0.744 14.089 1.00 69.75 129 ALA A O 1
ATOM 982 N N . ALA A 1 130 ? 14.606 2.759 13.146 1.00 63.53 130 ALA A N 1
ATOM 983 C CA . ALA A 1 130 ? 13.273 2.836 12.552 1.00 63.53 130 ALA A CA 1
ATOM 984 C C . ALA A 1 130 ? 13.073 1.737 11.494 1.00 63.53 130 ALA A C 1
ATOM 986 O O . ALA A 1 130 ? 12.067 1.021 11.547 1.00 63.53 130 ALA A O 1
ATOM 987 N N . LEU A 1 131 ? 14.056 1.544 10.608 1.00 62.72 131 LEU A N 1
ATOM 988 C CA . LEU A 1 131 ? 14.049 0.500 9.581 1.00 62.72 131 LEU A CA 1
ATOM 989 C C . LEU A 1 131 ? 13.992 -0.907 10.198 1.00 62.72 131 LEU A C 1
ATOM 991 O O . LEU A 1 131 ? 13.142 -1.711 9.815 1.00 62.72 131 LEU A O 1
ATOM 995 N N . LEU A 1 132 ? 14.832 -1.181 11.201 1.00 71.56 132 LEU A N 1
ATOM 996 C CA . LEU A 1 132 ? 14.869 -2.466 11.907 1.00 71.56 132 LEU A CA 1
ATOM 997 C C . LEU A 1 132 ? 13.543 -2.762 12.621 1.00 71.56 132 LEU A C 1
ATOM 999 O O . LEU A 1 132 ? 13.026 -3.877 12.546 1.00 71.56 132 LEU A O 1
ATOM 1003 N N . SER A 1 133 ? 12.948 -1.766 13.286 1.00 73.00 133 SER A N 1
ATOM 1004 C CA . SER A 1 133 ? 11.654 -1.936 13.963 1.00 73.00 133 SER A CA 1
ATOM 1005 C C . SER A 1 133 ? 10.509 -2.204 12.982 1.00 73.00 133 SER A C 1
ATOM 1007 O O . SER A 1 133 ? 9.571 -2.942 13.292 1.00 73.00 133 SER A O 1
ATOM 1009 N N . TRP A 1 134 ? 10.595 -1.628 11.783 1.00 67.00 134 TRP A N 1
ATOM 1010 C CA . TRP A 1 134 ? 9.632 -1.831 10.713 1.00 67.00 134 TRP A CA 1
ATOM 1011 C C . TRP A 1 134 ? 9.779 -3.223 10.086 1.00 67.00 134 TRP A C 1
ATOM 1013 O O . TRP A 1 134 ? 8.781 -3.938 9.997 1.00 67.00 134 TRP A O 1
ATOM 1023 N N . GLN A 1 135 ? 11.006 -3.667 9.781 1.00 69.31 135 GLN A N 1
ATOM 1024 C CA . GLN A 1 135 ? 11.289 -5.037 9.320 1.00 69.31 135 GLN A CA 1
ATOM 1025 C C . GLN A 1 135 ? 10.746 -6.083 10.306 1.00 69.31 135 GLN A C 1
ATOM 1027 O O . GLN A 1 135 ? 10.012 -6.987 9.919 1.00 69.31 135 GL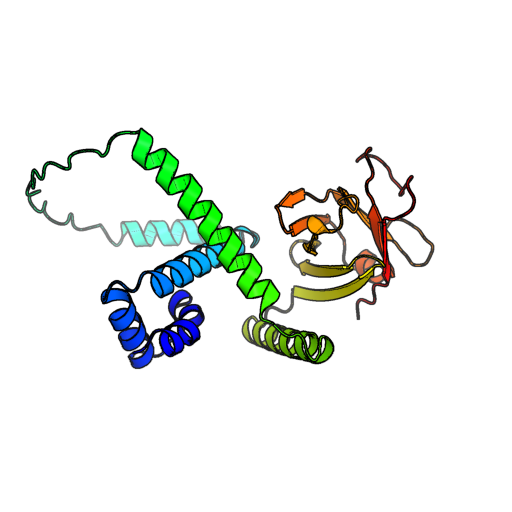N A O 1
ATOM 1032 N N . GLN A 1 136 ? 10.970 -5.896 11.611 1.00 73.38 136 GLN A N 1
ATOM 1033 C CA . GLN A 1 136 ? 10.434 -6.799 12.639 1.00 73.38 136 GLN A CA 1
ATOM 1034 C C . GLN A 1 136 ? 8.898 -6.842 12.700 1.00 73.38 136 GLN A C 1
ATOM 1036 O O . GLN A 1 136 ? 8.327 -7.846 13.143 1.00 73.38 136 GLN A O 1
ATOM 1041 N N . ARG A 1 137 ? 8.205 -5.755 12.328 1.00 69.31 137 ARG A N 1
ATOM 1042 C CA . ARG A 1 137 ? 6.734 -5.732 12.243 1.00 69.31 137 ARG A CA 1
ATOM 1043 C C . ARG A 1 137 ? 6.250 -6.502 11.020 1.00 69.31 137 ARG A C 1
ATOM 1045 O O . ARG A 1 137 ? 5.298 -7.264 11.158 1.00 69.31 137 ARG A O 1
ATOM 1052 N N . ILE A 1 138 ? 6.929 -6.351 9.886 1.00 62.66 138 ILE A N 1
ATOM 1053 C CA . ILE A 1 138 ? 6.646 -7.071 8.637 1.00 62.66 138 ILE A CA 1
ATOM 1054 C C . ILE A 1 138 ? 6.806 -8.576 8.856 1.00 62.66 138 ILE A C 1
ATOM 1056 O O . ILE A 1 138 ? 5.842 -9.307 8.665 1.00 62.66 138 ILE A O 1
ATOM 1060 N N . ASP A 1 139 ? 7.929 -9.024 9.428 1.00 65.31 139 ASP A N 1
ATOM 1061 C CA . ASP A 1 139 ? 8.170 -10.441 9.755 1.00 65.31 139 ASP A CA 1
ATOM 1062 C C . ASP A 1 139 ? 7.099 -11.041 10.679 1.00 65.31 139 ASP A C 1
ATOM 1064 O O . ASP A 1 139 ? 6.905 -12.257 10.763 1.00 65.31 139 ASP A O 1
ATOM 1068 N N . ARG A 1 140 ? 6.453 -10.205 11.496 1.00 68.06 140 ARG A N 1
ATOM 1069 C CA . ARG A 1 140 ? 5.389 -10.634 12.409 1.00 68.06 140 ARG A CA 1
ATOM 1070 C C . ARG A 1 140 ? 4.053 -10.776 11.686 1.00 68.06 140 ARG A C 1
ATOM 1072 O O . ARG A 1 140 ? 3.291 -11.672 12.040 1.00 68.06 140 ARG A O 1
ATOM 1079 N N . VAL A 1 141 ? 3.782 -9.906 10.715 1.00 60.03 141 VAL A N 1
ATOM 1080 C CA . VAL A 1 141 ? 2.618 -9.999 9.825 1.00 60.03 141 VAL A CA 1
ATOM 1081 C C . VAL A 1 141 ? 2.773 -11.206 8.907 1.00 60.03 141 VAL A C 1
ATOM 1083 O O . VAL A 1 141 ? 1.870 -12.031 8.859 1.00 60.03 141 VAL A O 1
ATOM 1086 N N . ASP A 1 142 ? 3.944 -11.385 8.302 1.00 60.56 142 ASP A N 1
ATOM 1087 C CA . ASP A 1 142 ? 4.242 -12.475 7.371 1.00 60.56 142 ASP A CA 1
ATOM 1088 C C . ASP A 1 142 ? 4.055 -13.858 8.023 1.00 60.56 142 ASP A C 1
ATOM 1090 O O . ASP A 1 142 ? 3.294 -14.703 7.553 1.00 60.56 142 ASP A O 1
ATOM 1094 N N . ARG A 1 143 ? 4.604 -14.044 9.234 1.00 64.19 143 ARG A N 1
ATOM 1095 C CA . ARG A 1 143 ? 4.395 -15.268 10.035 1.00 64.19 143 ARG A CA 1
ATOM 1096 C C . ARG A 1 143 ? 2.943 -15.521 10.443 1.00 64.19 143 ARG A C 1
ATOM 1098 O O . ARG A 1 143 ? 2.591 -16.667 10.710 1.00 64.19 143 ARG A O 1
ATOM 1105 N N . ARG A 1 144 ? 2.127 -14.471 10.580 1.00 57.94 144 ARG A N 1
ATOM 1106 C CA . ARG A 1 144 ? 0.706 -14.598 10.944 1.00 57.94 144 ARG A CA 1
ATOM 1107 C C . ARG A 1 144 ? -0.166 -14.881 9.731 1.00 57.94 144 ARG A C 1
ATOM 1109 O O . ARG A 1 144 ? -1.106 -15.657 9.861 1.00 57.94 144 ARG A O 1
ATOM 1116 N N . LEU A 1 145 ? 0.143 -14.264 8.593 1.00 55.50 145 LEU A N 1
ATOM 1117 C CA . LEU A 1 145 ? -0.577 -14.491 7.348 1.00 55.50 145 LEU A CA 1
ATOM 1118 C C . LEU A 1 145 ? -0.253 -15.871 6.778 1.00 55.50 145 LEU A C 1
ATOM 1120 O O . LEU A 1 145 ? -1.153 -16.501 6.238 1.00 55.50 145 LEU A O 1
ATOM 1124 N N . ASN A 1 146 ? 0.970 -16.384 6.985 1.00 51.25 146 ASN A N 1
ATOM 1125 C CA . ASN A 1 146 ? 1.401 -17.748 6.640 1.00 51.25 146 ASN A CA 1
ATOM 1126 C C . ASN A 1 146 ? 0.937 -18.201 5.239 1.00 51.25 146 ASN A C 1
ATOM 1128 O O . ASN A 1 146 ? 0.712 -19.388 4.991 1.00 51.25 146 ASN A O 1
ATOM 1132 N N . THR A 1 147 ? 0.759 -17.232 4.344 1.00 55.56 147 THR A N 1
ATOM 1133 C CA . THR A 1 147 ? 0.419 -17.401 2.942 1.00 55.56 147 THR A CA 1
ATOM 1134 C C . THR A 1 147 ? 1.748 -17.485 2.209 1.00 55.56 147 THR A C 1
ATOM 1136 O O . THR A 1 147 ? 2.459 -16.483 2.171 1.00 55.56 147 THR A O 1
ATOM 1139 N N . PRO A 1 148 ? 2.120 -18.654 1.668 1.00 57.31 148 PRO A N 1
ATOM 1140 C CA . PRO A 1 148 ? 3.421 -18.868 1.032 1.00 57.31 148 PRO A CA 1
ATOM 1141 C C . PRO A 1 148 ? 3.678 -18.009 -0.224 1.00 57.31 148 PRO A C 1
ATOM 1143 O O . PRO A 1 148 ? 4.770 -18.088 -0.778 1.00 57.31 148 PRO A O 1
ATOM 1146 N N . ASP A 1 149 ? 2.719 -17.176 -0.635 1.00 66.88 149 ASP A N 1
ATOM 1147 C CA . ASP A 1 149 ? 2.623 -16.635 -1.993 1.00 66.88 149 ASP A CA 1
ATOM 1148 C C . ASP A 1 149 ? 2.940 -15.127 -2.100 1.00 66.88 149 ASP A C 1
ATOM 1150 O O . ASP A 1 149 ? 2.857 -14.554 -3.186 1.00 66.88 149 ASP A O 1
ATOM 1154 N N . PHE A 1 150 ? 3.318 -14.461 -0.999 1.00 69.75 150 PHE A N 1
ATOM 1155 C CA . PHE A 1 150 ? 3.669 -13.035 -1.013 1.00 69.75 150 PHE A CA 1
ATOM 1156 C C . PHE A 1 150 ? 5.131 -12.802 -0.643 1.00 69.75 150 PHE A C 1
ATOM 1158 O O . PHE A 1 150 ? 5.632 -13.326 0.350 1.00 69.75 150 PHE A O 1
ATOM 1165 N N . ARG A 1 151 ? 5.822 -11.960 -1.420 1.00 74.75 151 ARG A N 1
ATOM 1166 C CA . ARG A 1 151 ? 7.184 -11.500 -1.104 1.00 74.75 151 ARG A CA 1
ATOM 1167 C C . ARG A 1 151 ? 7.224 -9.983 -1.072 1.00 74.75 151 ARG A C 1
ATOM 1169 O O . ARG A 1 151 ? 7.027 -9.340 -2.100 1.00 74.75 151 ARG A O 1
ATOM 1176 N N . LEU A 1 152 ? 7.496 -9.413 0.099 1.00 77.88 152 LEU A N 1
ATOM 1177 C CA . LEU A 1 152 ? 7.596 -7.967 0.288 1.00 77.88 152 LEU A CA 1
ATOM 1178 C C . LEU A 1 152 ? 9.061 -7.538 0.419 1.00 77.88 152 LEU A C 1
ATOM 1180 O O . LEU A 1 152 ? 9.775 -7.989 1.311 1.00 77.88 152 LEU A O 1
ATOM 1184 N N . VAL A 1 153 ? 9.492 -6.623 -0.445 1.00 77.25 153 VAL A N 1
ATOM 1185 C CA . VAL A 1 153 ? 10.832 -6.032 -0.442 1.00 77.25 153 VAL A CA 1
ATOM 1186 C C . VAL A 1 153 ? 10.716 -4.524 -0.296 1.00 77.25 153 VAL A C 1
ATOM 1188 O O . VAL A 1 153 ? 9.987 -3.861 -1.031 1.00 77.25 153 VAL A O 1
ATOM 1191 N N . SER A 1 154 ? 11.471 -3.969 0.646 1.00 75.50 154 SER A N 1
ATOM 1192 C CA . SER A 1 154 ? 11.584 -2.524 0.823 1.00 75.50 154 SER A CA 1
ATOM 1193 C C . SER A 1 154 ? 12.938 -2.034 0.378 1.00 75.50 154 SER A C 1
ATOM 1195 O O . SER A 1 154 ? 13.969 -2.529 0.831 1.00 75.50 154 SER A O 1
ATOM 1197 N N . LEU A 1 155 ? 12.917 -1.015 -0.466 1.00 77.94 155 LEU A N 1
ATOM 1198 C CA . LEU A 1 155 ? 14.091 -0.312 -0.935 1.00 77.94 155 LEU A CA 1
ATOM 1199 C C . LEU A 1 155 ? 14.081 1.114 -0.401 1.00 77.94 155 LEU A C 1
ATOM 1201 O O . LEU A 1 155 ? 13.071 1.819 -0.462 1.00 77.94 155 LEU A O 1
ATOM 1205 N N . LEU A 1 156 ? 15.239 1.543 0.082 1.00 74.88 156 LEU A N 1
ATOM 1206 C CA . LEU A 1 156 ? 15.495 2.919 0.470 1.00 74.88 156 LEU A CA 1
ATOM 1207 C C . LEU A 1 156 ? 16.532 3.502 -0.493 1.00 74.88 156 LEU A C 1
ATOM 1209 O O . LEU A 1 156 ? 17.646 2.988 -0.581 1.00 74.88 156 LEU A O 1
ATOM 1213 N N . ALA A 1 157 ? 16.162 4.563 -1.209 1.00 74.75 157 ALA A N 1
ATOM 1214 C CA . ALA A 1 157 ? 17.091 5.391 -1.974 1.00 74.75 157 ALA A CA 1
ATOM 1215 C C . ALA A 1 157 ? 17.365 6.690 -1.220 1.00 74.75 157 ALA A C 1
ATOM 1217 O O . ALA A 1 157 ? 16.432 7.410 -0.854 1.00 74.75 157 ALA A O 1
ATOM 1218 N N . GLU A 1 158 ? 18.637 7.032 -1.051 1.00 70.94 158 GLU A N 1
ATOM 1219 C CA . GLU A 1 158 ? 19.033 8.384 -0.667 1.00 70.94 158 GLU A CA 1
ATOM 1220 C C . GLU A 1 158 ? 19.119 9.266 -1.915 1.00 70.94 158 GLU A C 1
ATOM 1222 O O . GLU A 1 158 ? 19.872 8.979 -2.846 1.00 70.94 158 GLU A O 1
ATOM 1227 N N . ARG A 1 159 ? 18.373 10.372 -1.926 1.00 70.69 159 ARG A N 1
ATOM 1228 C CA . ARG A 1 159 ? 18.479 11.426 -2.937 1.00 70.69 159 ARG A CA 1
ATOM 1229 C C . ARG A 1 159 ? 19.198 12.640 -2.354 1.00 70.69 159 ARG A C 1
ATOM 1231 O O . ARG A 1 159 ? 19.077 12.918 -1.162 1.00 70.69 159 ARG A O 1
ATOM 1238 N N . PRO A 1 160 ? 19.829 13.474 -3.201 1.00 70.12 160 PRO A N 1
ATOM 1239 C CA . PRO A 1 160 ? 20.386 14.760 -2.772 1.00 70.12 160 PRO A CA 1
ATOM 1240 C C . PRO A 1 160 ? 19.381 15.679 -2.053 1.00 70.12 160 PRO A C 1
ATOM 1242 O O . PRO A 1 160 ? 19.786 16.579 -1.323 1.00 70.12 160 PRO A O 1
ATOM 1245 N N . HIS A 1 161 ? 18.078 15.471 -2.277 1.00 70.38 161 HIS A N 1
ATOM 1246 C CA . HIS A 1 161 ? 16.999 16.318 -1.767 1.00 70.38 161 HIS A CA 1
ATOM 1247 C C . HIS A 1 161 ? 15.980 15.584 -0.882 1.00 70.38 161 HIS A C 1
ATOM 1249 O O . HIS A 1 161 ? 14.958 16.173 -0.556 1.00 70.38 161 HIS A O 1
ATOM 1255 N N . GLY A 1 162 ? 16.226 14.336 -0.475 1.00 73.25 162 GLY A N 1
ATOM 1256 C CA . GLY A 1 162 ? 15.302 13.579 0.379 1.00 73.25 162 GLY A CA 1
ATOM 1257 C C . GLY A 1 162 ? 15.559 12.076 0.333 1.00 73.25 162 GLY A C 1
ATOM 1258 O O . GLY A 1 162 ? 16.477 11.627 -0.342 1.00 73.25 162 GLY A O 1
ATOM 1259 N N . SER A 1 163 ? 14.754 11.280 1.026 1.00 72.38 163 SER A N 1
ATOM 1260 C CA . SER A 1 163 ? 14.761 9.823 0.868 1.00 72.38 163 SER A CA 1
ATOM 1261 C C . SER A 1 163 ? 13.556 9.384 0.042 1.00 72.38 163 SER A C 1
ATOM 1263 O O . SER A 1 163 ? 12.458 9.918 0.186 1.00 72.38 163 SER A O 1
ATOM 1265 N N . LEU A 1 164 ? 13.764 8.416 -0.847 1.00 80.00 164 LEU A N 1
ATOM 1266 C CA . LEU A 1 164 ? 12.694 7.733 -1.560 1.00 80.00 164 LEU A CA 1
ATOM 1267 C C . LEU A 1 164 ? 12.533 6.344 -0.949 1.00 80.00 164 LEU A C 1
ATOM 1269 O O . LEU A 1 164 ? 13.428 5.506 -1.059 1.00 80.00 164 LEU A O 1
ATOM 1273 N N . VAL A 1 165 ? 11.386 6.099 -0.325 1.00 77.81 165 VAL A N 1
ATOM 1274 C CA . VAL A 1 165 ? 11.017 4.764 0.152 1.00 77.81 165 VAL A CA 1
ATOM 1275 C C . VAL A 1 165 ? 10.160 4.105 -0.920 1.00 77.81 165 VAL A C 1
ATOM 1277 O O . VAL A 1 165 ? 9.139 4.665 -1.320 1.00 77.81 165 VAL A O 1
ATOM 1280 N N . THR A 1 166 ? 10.593 2.940 -1.396 1.00 82.56 166 THR A N 1
ATOM 1281 C CA . THR A 1 166 ? 9.859 2.121 -2.366 1.00 82.56 166 THR A CA 1
ATOM 1282 C C . THR A 1 166 ? 9.554 0.766 -1.746 1.00 82.56 166 THR A C 1
ATOM 1284 O O . THR A 1 166 ? 10.461 0.067 -1.301 1.00 82.56 166 THR A O 1
ATOM 1287 N N . HIS A 1 167 ? 8.284 0.386 -1.731 1.00 84.25 167 HIS A N 1
ATOM 1288 C CA . HIS A 1 167 ? 7.825 -0.933 -1.318 1.00 84.25 167 HIS A CA 1
ATOM 1289 C C . HIS A 1 167 ? 7.408 -1.726 -2.551 1.00 84.25 167 HIS A C 1
ATOM 1291 O O . HIS A 1 167 ? 6.685 -1.207 -3.401 1.00 84.25 167 HIS A O 1
ATOM 1297 N N . LEU A 1 168 ? 7.869 -2.968 -2.637 1.00 87.00 168 LEU A N 1
ATOM 1298 C CA . LEU A 1 168 ? 7.588 -3.905 -3.715 1.00 87.00 168 LEU A CA 1
ATOM 1299 C C . LEU A 1 168 ? 6.957 -5.156 -3.125 1.00 87.00 168 LEU A C 1
ATOM 1301 O O . LEU A 1 168 ? 7.616 -5.860 -2.367 1.00 87.00 168 LEU A O 1
ATOM 1305 N N . LEU A 1 169 ? 5.710 -5.445 -3.472 1.00 87.94 169 LEU A N 1
ATOM 1306 C CA . LEU A 1 169 ? 5.045 -6.692 -3.104 1.00 87.94 169 LEU A CA 1
ATOM 1307 C C . LEU A 1 169 ? 4.857 -7.521 -4.362 1.00 87.94 169 LEU A C 1
ATOM 1309 O O . LEU A 1 169 ? 4.134 -7.108 -5.266 1.00 87.94 169 LEU A O 1
ATOM 1313 N N . TYR A 1 170 ? 5.507 -8.674 -4.424 1.00 86.25 170 TYR A N 1
ATOM 1314 C CA . TYR A 1 170 ? 5.206 -9.663 -5.446 1.00 86.25 170 TYR A CA 1
ATOM 1315 C C . TYR A 1 170 ? 4.084 -10.573 -4.953 1.00 86.25 170 TYR A C 1
ATOM 1317 O O . TYR A 1 170 ? 4.216 -11.181 -3.888 1.00 86.25 170 TYR A O 1
ATOM 1325 N N . ASP A 1 171 ? 3.009 -10.639 -5.731 1.00 84.44 171 ASP A N 1
ATOM 1326 C CA . ASP A 1 171 ? 1.903 -11.577 -5.576 1.00 84.44 171 ASP A CA 1
ATOM 1327 C C . ASP A 1 171 ? 2.079 -12.714 -6.593 1.00 84.44 171 ASP A C 1
ATOM 1329 O O . ASP A 1 171 ? 1.945 -12.531 -7.808 1.00 84.44 171 ASP A O 1
ATOM 1333 N N . GLU A 1 172 ? 2.412 -13.900 -6.086 1.00 80.62 172 GLU A N 1
ATOM 1334 C CA . GLU A 1 172 ? 2.651 -15.095 -6.892 1.00 80.62 172 GLU A CA 1
ATOM 1335 C C . GLU A 1 172 ? 1.376 -15.616 -7.575 1.00 80.62 172 GLU A C 1
ATOM 1337 O O . GLU A 1 172 ? 1.460 -16.178 -8.670 1.00 80.62 172 GLU A O 1
ATOM 1342 N N . LEU A 1 173 ? 0.194 -15.388 -6.991 1.00 77.06 173 LEU A N 1
ATOM 1343 C CA . LEU A 1 173 ? -1.077 -15.875 -7.539 1.00 77.06 173 LEU A CA 1
ATOM 1344 C C . LEU A 1 173 ? -1.497 -15.096 -8.784 1.00 77.06 173 LEU A C 1
ATOM 1346 O O . LEU A 1 173 ? -2.009 -15.683 -9.742 1.00 77.06 173 LEU A O 1
ATOM 1350 N N . SER A 1 174 ? -1.294 -13.780 -8.767 1.00 81.12 174 SER A N 1
ATOM 1351 C CA . SER A 1 174 ? -1.609 -12.901 -9.896 1.00 81.12 174 SER A CA 1
ATOM 1352 C C . SER A 1 174 ? -0.430 -12.703 -10.851 1.00 81.12 174 SER A C 1
ATOM 1354 O O . SER A 1 174 ? -0.635 -12.228 -11.967 1.00 81.12 174 SER A O 1
ATOM 1356 N N . ALA A 1 175 ? 0.784 -13.107 -10.454 1.00 87.94 175 ALA A N 1
ATOM 1357 C CA . ALA A 1 175 ? 2.032 -12.786 -11.143 1.00 87.94 175 ALA A CA 1
ATOM 1358 C C . ALA A 1 175 ? 2.199 -11.266 -11.343 1.00 87.94 175 ALA A C 1
ATOM 1360 O O . ALA A 1 175 ? 2.613 -10.800 -12.409 1.00 87.94 175 ALA A O 1
ATOM 1361 N N . GLN A 1 176 ? 1.865 -10.496 -10.304 1.00 90.81 176 GLN A N 1
ATOM 1362 C CA . GLN A 1 176 ? 1.946 -9.037 -10.304 1.00 90.81 176 GLN A CA 1
ATOM 1363 C C . GLN A 1 176 ? 2.936 -8.538 -9.257 1.00 90.81 176 GLN A C 1
ATOM 1365 O O . GLN A 1 176 ? 3.021 -9.044 -8.139 1.00 90.81 176 GLN A O 1
ATOM 1370 N N . LEU A 1 177 ? 3.696 -7.510 -9.624 1.00 91.19 177 LEU A N 1
ATOM 1371 C CA . LEU A 1 177 ? 4.525 -6.740 -8.711 1.00 91.19 177 LEU A CA 1
ATOM 1372 C C . LEU A 1 177 ? 3.830 -5.410 -8.433 1.00 91.19 177 LEU A C 1
ATOM 1374 O O . LEU A 1 177 ? 3.710 -4.550 -9.308 1.00 91.19 177 LEU A O 1
ATOM 1378 N N . HIS A 1 178 ? 3.383 -5.249 -7.198 1.00 91.12 178 HIS A N 1
ATOM 1379 C CA . HIS A 1 178 ? 2.774 -4.030 -6.702 1.00 91.12 178 HIS A CA 1
ATOM 1380 C C . HIS A 1 178 ? 3.869 -3.116 -6.176 1.00 91.12 178 HIS A C 1
ATOM 1382 O O . HIS A 1 178 ? 4.705 -3.532 -5.369 1.00 91.12 178 HIS A O 1
ATOM 1388 N N . VAL A 1 179 ? 3.862 -1.865 -6.623 1.00 91.06 179 VAL A N 1
ATOM 1389 C CA . VAL A 1 179 ? 4.864 -0.879 -6.233 1.00 91.06 179 VAL A CA 1
ATOM 1390 C C . VAL A 1 179 ? 4.200 0.309 -5.567 1.00 91.06 179 VAL A C 1
ATOM 1392 O O . VAL A 1 179 ? 3.315 0.934 -6.146 1.00 91.06 179 VAL A O 1
ATOM 1395 N N . TRP A 1 180 ? 4.684 0.667 -4.380 1.00 91.00 180 TRP A N 1
ATOM 1396 C CA . TRP A 1 180 ? 4.314 1.900 -3.689 1.00 91.00 180 TRP A CA 1
ATOM 1397 C C . TRP A 1 180 ? 5.548 2.747 -3.443 1.00 91.00 180 TRP A C 1
ATOM 1399 O O . TRP A 1 180 ? 6.549 2.270 -2.911 1.00 91.00 180 TRP A O 1
ATOM 1409 N N . LEU A 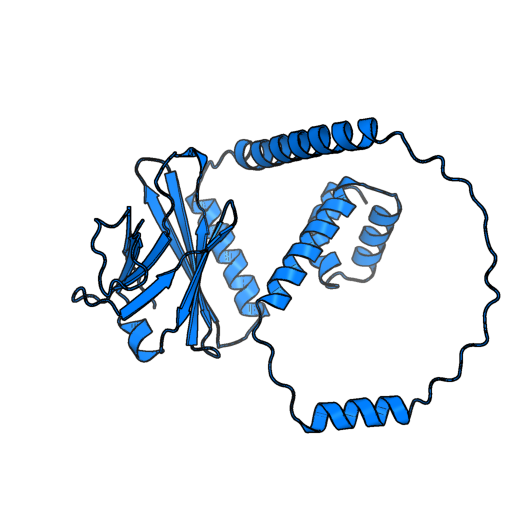1 181 ? 5.461 4.022 -3.797 1.00 89.12 181 LEU A N 1
ATOM 1410 C CA . LEU A 1 181 ? 6.532 4.991 -3.625 1.00 89.12 181 LEU A CA 1
ATOM 1411 C C . LEU A 1 181 ? 6.042 6.148 -2.767 1.00 89.12 181 LEU A C 1
ATOM 1413 O O . LEU A 1 181 ? 5.001 6.737 -3.057 1.00 89.12 181 LEU A O 1
ATOM 1417 N N . ALA A 1 182 ? 6.804 6.503 -1.737 1.00 85.19 182 ALA A N 1
ATOM 1418 C CA . ALA A 1 182 ? 6.590 7.751 -1.015 1.00 85.19 182 ALA A CA 1
ATOM 1419 C C . ALA A 1 182 ? 7.088 8.917 -1.880 1.00 85.19 182 ALA A C 1
ATOM 1421 O O . ALA A 1 182 ? 8.287 9.045 -2.127 1.00 85.19 182 ALA A O 1
ATOM 1422 N N . CYS A 1 183 ? 6.180 9.765 -2.347 1.00 77.19 183 CYS A N 1
ATOM 1423 C CA . CYS A 1 183 ? 6.483 10.907 -3.199 1.00 77.19 183 CYS A CA 1
ATOM 1424 C C . CYS A 1 183 ? 6.499 12.188 -2.337 1.00 77.19 183 CYS A C 1
ATOM 1426 O O . CYS A 1 183 ? 5.452 12.686 -1.928 1.00 77.19 183 CYS A O 1
ATOM 1428 N N . ASP A 1 184 ? 7.689 12.731 -2.038 1.00 74.88 184 ASP A N 1
ATOM 1429 C CA . ASP A 1 184 ? 7.809 13.987 -1.279 1.00 74.88 184 ASP A CA 1
ATOM 1430 C C . ASP A 1 184 ? 7.616 15.215 -2.183 1.00 74.88 184 ASP A C 1
ATOM 1432 O O . ASP A 1 184 ? 8.558 15.726 -2.801 1.00 74.88 184 ASP A O 1
ATOM 1436 N N . GLU A 1 185 ? 6.383 15.721 -2.217 1.00 70.12 185 GLU A N 1
ATOM 1437 C CA . GLU A 1 185 ? 5.999 16.931 -2.955 1.00 70.12 185 GLU A CA 1
ATOM 1438 C C . GLU A 1 185 ? 6.766 18.190 -2.513 1.00 70.12 185 GLU A C 1
ATOM 1440 O O . GLU A 1 185 ? 6.869 19.153 -3.275 1.00 70.12 185 GLU A O 1
ATOM 1445 N N . ARG A 1 186 ? 7.342 18.217 -1.302 1.00 64.44 186 ARG A N 1
ATOM 1446 C CA . ARG A 1 186 ? 8.034 19.408 -0.773 1.00 64.44 186 ARG A CA 1
ATOM 1447 C C . ARG A 1 186 ? 9.366 19.671 -1.448 1.00 64.44 186 ARG A C 1
ATOM 1449 O O . ARG A 1 186 ? 9.844 20.803 -1.429 1.00 64.44 186 ARG A O 1
ATOM 1456 N N . THR A 1 187 ? 9.966 18.638 -2.027 1.00 60.59 187 THR A N 1
ATOM 1457 C CA . THR A 1 187 ? 11.293 18.725 -2.642 1.00 60.59 187 THR A CA 1
ATOM 1458 C C . THR A 1 187 ? 11.272 19.436 -3.993 1.00 60.59 187 THR A C 1
ATOM 1460 O O . THR A 1 187 ? 12.332 19.782 -4.511 1.00 60.59 187 THR A O 1
ATOM 1463 N N . GLY A 1 188 ? 10.084 19.664 -4.574 1.00 70.38 188 GLY A N 1
ATOM 1464 C CA . GLY A 1 188 ? 9.934 20.225 -5.919 1.00 70.38 188 GLY A CA 1
ATOM 1465 C C . GLY A 1 188 ? 10.558 19.354 -7.016 1.00 70.38 188 GLY A C 1
ATOM 1466 O O . GLY A 1 188 ? 10.696 19.812 -8.149 1.00 70.38 188 GLY A O 1
ATOM 1467 N N . ALA A 1 189 ? 10.967 18.125 -6.685 1.00 75.12 189 ALA A N 1
ATOM 1468 C CA . ALA A 1 189 ? 11.480 17.166 -7.645 1.00 75.12 189 ALA A CA 1
ATOM 1469 C C . ALA A 1 189 ? 10.352 16.718 -8.584 1.00 75.12 189 ALA A C 1
ATOM 1471 O O . ALA A 1 189 ? 9.193 16.631 -8.177 1.00 75.12 189 ALA A O 1
ATOM 1472 N N . ALA A 1 190 ? 10.702 16.416 -9.836 1.00 81.62 190 ALA A N 1
ATOM 1473 C CA . ALA A 1 190 ? 9.762 15.828 -10.781 1.00 81.62 190 ALA A CA 1
ATOM 1474 C C . ALA A 1 190 ? 9.184 14.530 -10.193 1.00 81.62 190 ALA A C 1
ATOM 1476 O O . ALA A 1 190 ? 9.929 13.671 -9.705 1.00 81.62 190 ALA A O 1
ATOM 1477 N N . THR A 1 191 ? 7.858 14.404 -10.208 1.00 83.56 191 THR A N 1
ATOM 1478 C CA . THR A 1 191 ? 7.179 13.186 -9.775 1.00 83.56 191 THR A CA 1
ATOM 1479 C C . THR A 1 191 ? 7.417 12.093 -10.814 1.00 83.56 191 THR A C 1
ATOM 1481 O O . THR A 1 191 ? 7.243 12.339 -12.009 1.00 83.56 191 THR A O 1
ATOM 1484 N N . PRO A 1 192 ? 7.853 10.892 -10.399 1.00 86.38 192 PRO A N 1
ATOM 1485 C CA . PRO A 1 192 ? 8.028 9.800 -11.338 1.00 86.38 192 PRO A CA 1
ATOM 1486 C C . PRO A 1 192 ? 6.656 9.390 -11.879 1.00 86.38 192 PRO A C 1
ATOM 1488 O O . PRO A 1 192 ? 5.726 9.154 -11.109 1.00 86.38 192 PRO A O 1
ATOM 1491 N N . THR A 1 193 ? 6.542 9.319 -13.200 1.00 92.38 193 THR A N 1
ATOM 1492 C CA . THR A 1 193 ? 5.320 8.909 -13.906 1.00 92.38 193 THR A CA 1
ATOM 1493 C C . THR A 1 193 ? 5.407 7.471 -14.392 1.00 92.38 193 THR A C 1
ATOM 1495 O O . THR A 1 193 ? 4.374 6.854 -14.614 1.00 92.38 193 THR A O 1
ATOM 1498 N N . HIS A 1 194 ? 6.620 6.927 -14.524 1.00 94.06 194 HIS A N 1
ATOM 1499 C CA . HIS A 1 194 ? 6.853 5.577 -15.025 1.00 94.06 194 HIS A CA 1
ATOM 1500 C C . HIS A 1 194 ? 7.907 4.845 -14.201 1.00 94.06 194 HIS A C 1
ATOM 1502 O O . HIS A 1 194 ? 8.850 5.446 -13.665 1.00 94.06 194 HIS A O 1
ATOM 1508 N N . LEU A 1 195 ? 7.755 3.527 -14.160 1.00 94.81 195 LEU A N 1
ATOM 1509 C CA . LEU A 1 195 ? 8.647 2.589 -13.510 1.00 94.81 195 LEU A CA 1
ATOM 1510 C C . LEU A 1 195 ? 9.097 1.523 -14.503 1.00 94.81 195 LEU A C 1
ATOM 1512 O O . LEU A 1 195 ? 8.272 0.913 -15.170 1.00 94.81 195 LEU A O 1
ATOM 1516 N N . TRP A 1 196 ? 10.399 1.250 -14.537 1.00 95.69 196 TRP A N 1
ATOM 1517 C CA . TRP A 1 196 ? 10.997 0.228 -15.396 1.00 95.69 196 TRP A CA 1
ATOM 1518 C C . TRP A 1 196 ? 11.731 -0.813 -14.563 1.00 95.69 196 TRP A C 1
ATOM 1520 O O . TRP A 1 196 ? 12.590 -0.469 -13.749 1.00 95.69 196 TRP A O 1
ATOM 1530 N N . LEU A 1 197 ? 11.450 -2.087 -14.810 1.00 94.94 197 LEU A N 1
ATOM 1531 C CA . LEU A 1 197 ? 12.249 -3.199 -14.308 1.00 94.94 197 LEU A CA 1
ATOM 1532 C C . LEU A 1 197 ? 13.284 -3.561 -15.364 1.00 94.94 197 LEU A C 1
ATOM 1534 O O . LEU A 1 197 ? 12.943 -3.837 -16.514 1.00 94.94 197 LEU A O 1
ATOM 1538 N N . VAL A 1 198 ? 14.555 -3.535 -14.981 1.00 95.62 198 VAL A N 1
ATOM 1539 C CA . VAL A 1 198 ? 15.680 -3.680 -15.906 1.00 95.62 198 VAL A CA 1
ATOM 1540 C C . VAL A 1 198 ? 16.568 -4.839 -15.468 1.00 95.62 198 VAL A C 1
ATOM 1542 O O . VAL A 1 198 ? 16.911 -4.972 -14.288 1.00 95.62 198 VAL A O 1
ATOM 1545 N N . ALA A 1 199 ? 16.935 -5.673 -16.435 1.00 95.50 199 ALA A N 1
ATOM 1546 C CA . ALA A 1 199 ? 17.866 -6.776 -16.270 1.00 95.50 199 ALA A CA 1
ATOM 1547 C C . ALA A 1 199 ? 19.315 -6.294 -16.089 1.00 95.50 199 ALA A C 1
ATOM 1549 O O . ALA A 1 199 ? 19.643 -5.122 -16.289 1.00 95.50 199 ALA A O 1
ATOM 1550 N N . GLU A 1 200 ? 20.209 -7.211 -15.723 1.00 94.25 200 GLU A N 1
ATOM 1551 C CA . GLU A 1 200 ? 21.641 -6.917 -15.567 1.00 94.25 200 GLU A CA 1
ATOM 1552 C C . GLU A 1 200 ? 22.297 -6.448 -16.881 1.00 94.25 200 GLU A C 1
ATOM 1554 O O . GLU A 1 200 ? 23.143 -5.555 -16.870 1.00 94.25 200 GLU A O 1
ATOM 1559 N N . ASP A 1 201 ? 21.854 -6.980 -18.024 1.00 95.12 201 ASP A N 1
ATOM 1560 C CA . ASP A 1 201 ? 22.323 -6.601 -19.365 1.00 95.12 201 ASP A CA 1
ATOM 1561 C C . ASP A 1 201 ? 21.735 -5.269 -19.879 1.00 95.12 201 ASP A C 1
ATOM 1563 O O . ASP A 1 201 ? 22.072 -4.818 -20.976 1.00 95.12 201 ASP A O 1
ATOM 1567 N N . GLY A 1 202 ? 20.878 -4.619 -19.086 1.00 94.56 202 GLY A N 1
ATOM 1568 C CA . GLY A 1 202 ? 20.200 -3.376 -19.443 1.00 94.56 202 GLY A CA 1
ATOM 1569 C C . GLY A 1 202 ? 18.902 -3.561 -20.231 1.00 94.56 202 GLY A C 1
ATOM 1570 O O . GLY A 1 202 ? 18.264 -2.559 -20.560 1.00 94.56 202 GLY A O 1
ATOM 1571 N N . GLN A 1 203 ? 18.478 -4.795 -20.522 1.00 95.62 203 GLN A N 1
ATOM 1572 C CA . GLN A 1 203 ? 17.187 -5.058 -21.153 1.00 95.62 203 GLN A CA 1
ATOM 1573 C C . GLN A 1 203 ? 16.042 -4.653 -20.214 1.00 95.62 203 GLN A C 1
ATOM 1575 O O . GLN A 1 203 ? 16.018 -5.031 -19.043 1.00 95.62 203 GLN A O 1
ATOM 1580 N N . VAL A 1 204 ? 15.057 -3.918 -20.734 1.00 95.25 204 VAL A N 1
ATOM 1581 C CA . VAL A 1 204 ? 13.797 -3.681 -20.018 1.00 95.25 204 VAL A CA 1
ATOM 1582 C C . VAL A 1 204 ? 12.995 -4.979 -19.999 1.00 95.25 204 VAL A C 1
ATOM 1584 O O . VAL A 1 204 ? 12.685 -5.539 -21.050 1.00 95.25 204 VAL A O 1
ATOM 1587 N N . ILE A 1 205 ? 12.686 -5.453 -18.797 1.00 94.75 205 ILE A N 1
ATOM 1588 C CA . ILE A 1 205 ? 11.879 -6.650 -18.556 1.00 94.75 205 ILE A CA 1
ATOM 1589 C C . ILE A 1 205 ? 10.399 -6.278 -18.583 1.00 94.75 205 ILE A C 1
ATOM 1591 O O . ILE A 1 205 ? 9.615 -6.904 -19.288 1.00 94.75 205 ILE A O 1
ATOM 1595 N N . ALA A 1 206 ? 10.032 -5.251 -17.819 1.00 94.12 206 ALA A N 1
ATOM 1596 C CA . ALA A 1 206 ? 8.659 -4.797 -17.684 1.00 94.12 206 ALA A CA 1
ATOM 1597 C C . ALA A 1 206 ? 8.617 -3.305 -17.339 1.00 94.12 206 ALA A C 1
ATOM 1599 O O . ALA A 1 206 ? 9.608 -2.731 -16.876 1.00 94.12 206 ALA A O 1
ATOM 1600 N N . THR A 1 207 ? 7.467 -2.685 -17.572 1.00 94.94 207 THR A N 1
ATOM 1601 C CA . THR A 1 207 ? 7.220 -1.272 -17.285 1.00 94.94 207 THR A CA 1
ATOM 1602 C C . THR A 1 207 ? 5.820 -1.093 -16.713 1.00 94.94 207 THR A C 1
ATOM 1604 O O . THR A 1 207 ? 4.944 -1.919 -16.973 1.00 94.94 207 THR A O 1
ATOM 1607 N N . ALA A 1 208 ? 5.623 -0.041 -15.925 1.00 94.19 208 ALA A N 1
ATOM 1608 C CA . ALA A 1 208 ? 4.315 0.359 -15.432 1.00 94.19 208 ALA A CA 1
ATOM 1609 C C . ALA A 1 208 ? 4.201 1.871 -15.275 1.00 94.19 208 ALA A C 1
ATOM 1611 O O . ALA A 1 208 ? 5.152 2.552 -14.874 1.00 94.19 208 ALA A O 1
ATOM 1612 N N . ASP A 1 209 ? 2.987 2.357 -15.506 1.00 94.00 209 ASP A N 1
ATOM 1613 C CA . ASP A 1 209 ? 2.602 3.723 -15.195 1.00 94.00 209 ASP A CA 1
ATOM 1614 C C . ASP A 1 209 ? 2.393 3.868 -13.687 1.00 94.00 209 ASP A C 1
ATOM 1616 O O . ASP A 1 209 ? 1.785 3.020 -13.023 1.00 94.00 209 ASP A O 1
ATOM 1620 N N . LEU A 1 210 ? 2.886 4.975 -13.141 1.00 92.62 210 LEU A N 1
ATOM 1621 C CA . LEU A 1 210 ? 2.694 5.339 -11.748 1.00 92.62 210 LEU A CA 1
ATOM 1622 C C . LEU A 1 210 ? 1.514 6.297 -11.627 1.00 92.62 210 LEU A C 1
ATOM 1624 O O . LEU A 1 210 ? 1.538 7.432 -12.101 1.00 92.62 210 LEU A O 1
ATOM 1628 N N . THR A 1 211 ? 0.479 5.848 -10.927 1.00 91.00 211 THR A N 1
ATOM 1629 C CA . THR A 1 211 ? -0.658 6.683 -10.551 1.00 91.00 211 THR A CA 1
ATOM 1630 C C . THR A 1 211 ? -0.325 7.443 -9.274 1.00 91.00 211 THR A C 1
ATOM 1632 O O . THR A 1 211 ? -0.039 6.848 -8.233 1.00 91.00 211 THR A O 1
ATOM 1635 N N . GLN A 1 212 ? -0.372 8.772 -9.337 1.00 87.94 212 GLN A N 1
ATOM 1636 C CA . GLN A 1 212 ? -0.136 9.623 -8.176 1.00 87.94 212 GLN A CA 1
ATOM 1637 C C . GLN A 1 212 ? -1.389 9.704 -7.296 1.00 87.94 212 GLN A C 1
ATOM 1639 O O . GLN A 1 212 ? -2.469 10.085 -7.744 1.00 87.94 212 GLN A O 1
ATOM 1644 N N . SER A 1 213 ? -1.217 9.402 -6.015 1.00 83.12 213 SER A N 1
ATOM 1645 C CA . SER A 1 213 ? -2.207 9.550 -4.953 1.00 83.12 213 SER A CA 1
ATOM 1646 C C . SER A 1 213 ? -1.514 10.134 -3.724 1.00 83.12 213 SER A C 1
ATOM 1648 O O . SER A 1 213 ? -1.109 9.397 -2.827 1.00 83.12 213 SER A O 1
ATOM 1650 N N . SER A 1 214 ? -1.343 11.461 -3.712 1.00 77.44 214 SER A N 1
ATOM 1651 C CA . SER A 1 214 ? -0.598 12.211 -2.687 1.00 77.44 214 SER A CA 1
ATOM 1652 C C . SER A 1 214 ? -0.852 11.691 -1.258 1.00 77.44 214 SER A C 1
ATOM 1654 O O . SER A 1 214 ? -2.016 11.613 -0.852 1.00 77.44 214 SER A O 1
ATOM 1656 N N . PRO A 1 215 ? 0.195 11.321 -0.485 1.00 81.88 215 PRO A N 1
ATOM 1657 C CA . PRO A 1 215 ? 1.636 11.500 -0.737 1.00 81.88 215 PRO A CA 1
ATOM 1658 C C . PRO A 1 215 ? 2.321 10.311 -1.445 1.00 81.88 215 PRO A C 1
ATOM 1660 O O . PRO A 1 215 ? 3.543 10.185 -1.414 1.00 81.88 215 PRO A O 1
ATOM 1663 N N . TRP A 1 216 ? 1.559 9.402 -2.040 1.00 86.00 216 TRP A N 1
ATOM 1664 C CA . TRP A 1 216 ? 2.063 8.155 -2.607 1.00 86.00 216 TRP A CA 1
ATOM 1665 C C . TRP A 1 216 ? 1.981 8.147 -4.130 1.00 86.00 216 TRP A C 1
ATOM 1667 O O . TRP A 1 216 ? 1.147 8.817 -4.735 1.00 86.00 216 TRP A O 1
ATOM 1677 N N . CYS A 1 217 ? 2.831 7.349 -4.754 1.00 89.81 217 CYS A N 1
ATOM 1678 C CA . CYS A 1 217 ? 2.697 6.949 -6.144 1.00 89.81 217 CYS A CA 1
ATOM 1679 C C . CYS A 1 217 ? 2.583 5.418 -6.181 1.00 89.81 217 CYS A C 1
ATOM 1681 O O . CYS A 1 217 ? 3.295 4.731 -5.449 1.00 89.81 217 CYS A O 1
ATOM 1683 N N . PHE A 1 218 ? 1.670 4.888 -6.989 1.00 91.88 218 PHE A N 1
ATOM 1684 C CA . PHE A 1 218 ? 1.368 3.458 -7.062 1.00 91.88 218 PHE A CA 1
ATOM 1685 C C . PHE A 1 218 ? 1.495 2.944 -8.492 1.00 91.88 218 PHE A C 1
ATOM 1687 O O . PHE A 1 218 ? 1.028 3.608 -9.413 1.00 91.88 218 PHE A O 1
ATOM 1694 N N . GLY A 1 219 ? 2.072 1.758 -8.670 1.00 91.94 219 GLY A N 1
ATOM 1695 C CA . GLY A 1 219 ? 2.124 1.063 -9.955 1.00 91.94 219 GLY A CA 1
ATOM 1696 C C . GLY A 1 219 ? 1.872 -0.432 -9.807 1.00 91.94 219 GLY A C 1
ATOM 1697 O O . GLY A 1 219 ? 2.179 -1.022 -8.770 1.00 91.94 219 GLY A O 1
ATOM 1698 N N . LEU A 1 220 ? 1.340 -1.036 -10.867 1.00 91.62 220 LEU A N 1
ATOM 1699 C CA . LEU A 1 220 ? 1.181 -2.483 -11.013 1.00 91.62 220 LEU A CA 1
ATOM 1700 C C . LEU A 1 220 ? 1.958 -2.938 -12.234 1.00 91.62 220 LEU A C 1
ATOM 1702 O O . LEU A 1 220 ? 1.779 -2.380 -13.314 1.00 91.62 220 LEU A O 1
ATOM 1706 N N . ILE A 1 221 ? 2.797 -3.951 -12.059 1.00 92.06 221 ILE A N 1
ATOM 1707 C CA . ILE A 1 221 ? 3.589 -4.527 -13.141 1.00 92.06 221 ILE A CA 1
ATOM 1708 C C . ILE A 1 221 ? 3.223 -5.997 -13.252 1.00 92.06 221 ILE A C 1
ATOM 1710 O O . ILE A 1 221 ? 3.450 -6.760 -12.315 1.00 92.06 221 ILE A O 1
ATOM 1714 N N . ASP A 1 222 ? 2.717 -6.407 -14.407 1.00 89.62 222 ASP A N 1
ATOM 1715 C CA . ASP A 1 222 ? 2.582 -7.826 -14.716 1.00 89.62 222 ASP A CA 1
ATOM 1716 C C . ASP A 1 222 ? 3.985 -8.401 -14.969 1.00 89.62 222 ASP A C 1
ATOM 1718 O O . ASP A 1 222 ? 4.679 -7.991 -15.906 1.00 89.62 222 ASP A O 1
ATOM 1722 N N . ILE A 1 223 ? 4.436 -9.331 -14.124 1.00 90.31 223 ILE A N 1
ATOM 1723 C CA . ILE A 1 223 ? 5.753 -9.963 -14.253 1.00 90.31 223 ILE A CA 1
ATOM 1724 C C . ILE A 1 223 ? 5.692 -11.456 -13.936 1.00 90.31 223 ILE A C 1
ATOM 1726 O O . ILE A 1 223 ? 5.323 -11.903 -12.850 1.00 90.31 223 ILE A O 1
ATOM 1730 N N . SER A 1 224 ? 6.124 -12.258 -14.906 1.00 82.62 224 SER A N 1
ATOM 1731 C CA . SER A 1 224 ? 6.242 -13.703 -14.727 1.00 82.62 224 SER A CA 1
ATOM 1732 C C . SER A 1 224 ? 7.416 -14.039 -13.797 1.00 82.62 224 SER A C 1
ATOM 1734 O O . SER A 1 224 ? 8.483 -13.438 -13.905 1.00 82.62 224 SER A O 1
ATOM 1736 N N . GLN A 1 225 ? 7.269 -15.053 -12.937 1.00 77.06 225 GLN A N 1
ATOM 1737 C CA . GLN A 1 225 ? 8.343 -15.541 -12.051 1.00 77.06 225 GLN A CA 1
ATOM 1738 C C . GLN A 1 225 ? 9.733 -15.706 -12.700 1.00 77.06 225 GLN A C 1
ATOM 1740 O O . GLN A 1 225 ? 10.708 -15.228 -12.119 1.00 77.06 225 GLN A O 1
ATOM 1745 N N . PRO A 1 226 ? 9.887 -16.353 -13.878 1.00 73.75 226 PRO A N 1
ATOM 1746 C CA . PRO A 1 226 ? 11.208 -16.503 -14.493 1.00 73.75 226 PRO A CA 1
ATOM 1747 C C . PRO A 1 226 ? 11.872 -15.161 -14.818 1.00 73.75 226 PRO A C 1
ATOM 1749 O O . PRO A 1 226 ? 13.097 -15.057 -14.775 1.00 73.75 226 PRO A O 1
ATOM 1752 N N . ASP A 1 227 ? 11.077 -14.132 -15.106 1.00 84.62 227 ASP A N 1
ATOM 1753 C CA . ASP A 1 227 ? 11.579 -12.791 -15.376 1.00 84.62 227 ASP A CA 1
ATOM 1754 C C . ASP A 1 227 ? 11.887 -12.021 -14.092 1.00 84.62 227 ASP A C 1
ATOM 1756 O O . ASP A 1 227 ? 12.817 -11.217 -14.085 1.00 84.62 227 ASP A O 1
ATOM 1760 N N . LEU A 1 228 ? 11.197 -12.318 -12.985 1.00 85.81 228 LEU A N 1
ATOM 1761 C CA . LEU A 1 228 ? 11.460 -11.706 -11.682 1.00 85.81 228 LEU A CA 1
ATOM 1762 C C . LEU A 1 228 ? 12.913 -11.935 -11.232 1.00 85.81 228 LEU A C 1
ATOM 1764 O O . LEU A 1 228 ? 13.581 -10.999 -10.803 1.00 85.81 228 LEU A O 1
ATOM 1768 N N . HIS A 1 229 ? 13.450 -13.143 -11.428 1.00 87.19 229 HIS A N 1
ATOM 1769 C CA . HIS A 1 229 ? 14.852 -13.460 -11.114 1.00 87.19 229 HIS A CA 1
ATOM 1770 C C . HIS A 1 229 ? 15.874 -12.734 -11.996 1.00 87.19 229 HIS A C 1
ATOM 1772 O O . HIS A 1 229 ? 17.055 -12.678 -11.657 1.00 87.19 229 HIS A O 1
ATOM 1778 N N . ARG A 1 230 ? 15.443 -12.193 -13.139 1.00 91.38 230 ARG A N 1
ATOM 1779 C CA . ARG A 1 230 ? 16.300 -11.409 -14.034 1.00 91.38 230 ARG A CA 1
ATOM 1780 C C . ARG A 1 230 ? 16.318 -9.935 -13.648 1.00 91.38 230 ARG A C 1
ATOM 1782 O O . ARG A 1 230 ? 17.184 -9.213 -14.138 1.00 91.38 230 ARG A O 1
ATOM 1789 N N . VAL A 1 231 ? 15.387 -9.477 -12.804 1.00 91.38 231 VAL A N 1
ATOM 1790 C CA . VAL A 1 231 ? 15.299 -8.077 -12.383 1.00 91.38 231 VAL A CA 1
ATOM 1791 C C . VAL A 1 231 ? 16.50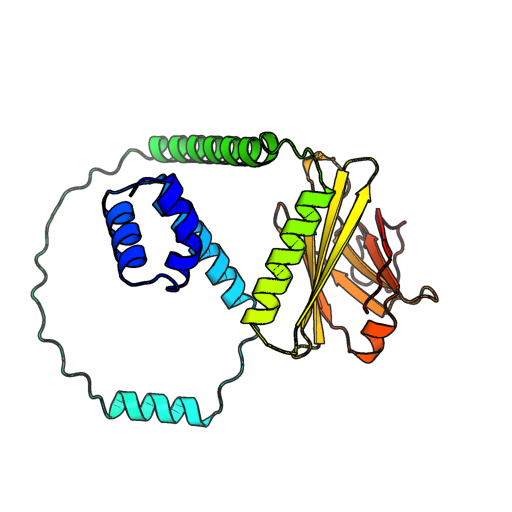0 -7.731 -11.515 1.00 91.38 231 VAL A C 1
ATOM 1793 O O . VAL A 1 231 ? 16.650 -8.220 -10.400 1.00 91.38 231 VAL A O 1
ATOM 1796 N N . HIS A 1 232 ? 17.342 -6.837 -12.026 1.00 93.44 232 HIS A N 1
ATOM 1797 C CA . HIS A 1 232 ? 18.539 -6.371 -11.332 1.00 93.44 232 HIS A CA 1
ATOM 1798 C C . HIS A 1 232 ? 18.379 -4.933 -10.826 1.00 93.44 232 HIS A C 1
ATOM 1800 O O . HIS A 1 232 ? 19.010 -4.520 -9.853 1.00 93.44 232 HIS A O 1
ATOM 1806 N N . ARG A 1 233 ? 17.552 -4.127 -11.498 1.00 93.69 233 ARG A N 1
ATOM 1807 C CA . ARG A 1 233 ? 17.356 -2.711 -11.182 1.00 93.69 233 ARG A CA 1
ATOM 1808 C C . ARG A 1 233 ? 15.923 -2.266 -11.411 1.00 93.69 233 ARG A C 1
ATOM 1810 O O . ARG A 1 233 ? 15.261 -2.731 -12.334 1.00 93.69 233 ARG A O 1
ATOM 1817 N N . LEU A 1 234 ? 15.515 -1.277 -10.628 1.00 93.81 234 LEU A N 1
ATOM 1818 C CA . LEU A 1 234 ? 14.297 -0.505 -10.824 1.00 93.81 234 LEU A CA 1
ATOM 1819 C C . LEU A 1 234 ? 14.676 0.925 -11.201 1.00 93.81 234 LEU A C 1
ATOM 1821 O O . LEU A 1 234 ? 15.469 1.567 -10.510 1.00 93.81 234 LEU A O 1
ATOM 1825 N N . LEU A 1 235 ? 14.129 1.417 -12.308 1.00 94.75 235 LEU A N 1
ATOM 1826 C CA . LEU A 1 235 ? 14.309 2.791 -12.763 1.00 94.75 235 LEU A CA 1
ATOM 1827 C C . LEU A 1 235 ? 13.009 3.564 -12.631 1.00 94.75 235 LEU A C 1
ATOM 1829 O O . LEU A 1 235 ? 11.945 3.053 -12.965 1.00 94.75 235 LEU A O 1
ATOM 1833 N N . LEU A 1 236 ? 13.121 4.817 -12.209 1.00 93.44 236 LEU A N 1
ATOM 1834 C CA . LEU A 1 236 ? 12.001 5.748 -12.138 1.00 93.44 236 LEU A CA 1
ATOM 1835 C C . LEU A 1 236 ? 12.260 6.916 -13.080 1.00 93.44 236 LEU A C 1
ATOM 1837 O O . LEU A 1 236 ? 13.347 7.495 -13.054 1.00 93.44 236 LEU A O 1
ATOM 1841 N N . THR A 1 237 ? 11.275 7.271 -13.898 1.00 94.19 237 THR A N 1
ATOM 1842 C CA . THR A 1 237 ? 11.387 8.349 -14.896 1.00 94.19 237 THR A CA 1
ATOM 1843 C C . THR A 1 237 ? 10.136 9.221 -14.919 1.00 94.19 237 THR A C 1
ATOM 1845 O O . THR A 1 237 ? 9.054 8.771 -14.551 1.00 94.19 237 THR A O 1
ATOM 1848 N N . ASP A 1 238 ? 10.275 10.444 -15.421 1.00 93.12 238 ASP A N 1
ATOM 1849 C CA . ASP A 1 238 ? 9.203 11.382 -15.781 1.00 93.12 238 ASP A CA 1
ATOM 1850 C C . ASP A 1 238 ? 8.862 11.299 -17.284 1.00 93.12 238 ASP A C 1
ATOM 1852 O O . ASP A 1 238 ? 8.748 12.310 -17.985 1.00 93.12 238 ASP A O 1
ATOM 1856 N N . GLU A 1 239 ? 8.776 10.078 -17.817 1.00 91.19 239 GLU A N 1
ATOM 1857 C CA . GLU A 1 239 ? 8.499 9.860 -19.237 1.00 91.19 239 GLU A CA 1
ATOM 1858 C C . GLU A 1 239 ? 7.101 10.397 -19.595 1.00 91.19 239 GLU A C 1
ATOM 1860 O O . GLU A 1 239 ? 6.166 10.326 -18.791 1.00 91.19 239 GLU A O 1
ATOM 1865 N N . GLU A 1 240 ? 6.984 10.995 -20.780 1.00 88.56 240 GLU A N 1
ATOM 1866 C CA . GLU A 1 240 ? 5.708 11.526 -21.292 1.00 88.56 240 GLU A CA 1
ATOM 1867 C C . GLU A 1 240 ? 5.004 10.527 -22.212 1.00 88.56 240 GLU A C 1
ATOM 1869 O O . GLU A 1 240 ? 3.781 10.564 -22.333 1.00 88.56 240 GLU A O 1
ATOM 1874 N N . ASP A 1 241 ? 5.775 9.650 -22.860 1.00 88.38 241 ASP A N 1
ATOM 1875 C CA . ASP A 1 241 ? 5.273 8.634 -23.777 1.00 88.38 241 ASP A CA 1
ATOM 1876 C C . ASP A 1 241 ? 5.120 7.277 -23.064 1.00 88.38 241 ASP A C 1
ATOM 1878 O O . ASP A 1 241 ? 6.126 6.599 -22.831 1.00 88.38 241 ASP A O 1
ATOM 1882 N N . PRO A 1 242 ? 3.883 6.832 -22.774 1.00 77.06 242 PRO A N 1
ATOM 1883 C CA . PRO A 1 242 ? 3.633 5.545 -22.126 1.00 77.06 242 PRO A CA 1
ATOM 1884 C C . PRO A 1 242 ? 3.919 4.344 -23.035 1.00 77.06 242 PRO A C 1
ATOM 1886 O O . PRO A 1 242 ? 3.912 3.201 -22.586 1.00 77.06 242 PRO A O 1
ATOM 1889 N N . THR A 1 243 ? 4.164 4.570 -24.331 1.00 86.00 243 THR A N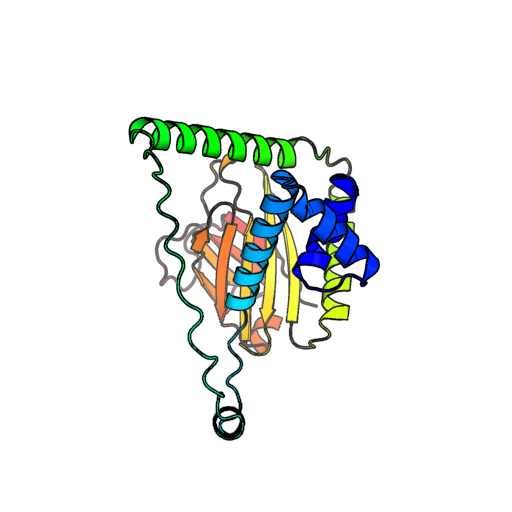 1
ATOM 1890 C CA . THR A 1 243 ? 4.460 3.502 -25.298 1.00 86.00 243 THR A CA 1
ATOM 1891 C C . THR A 1 243 ? 5.953 3.256 -25.491 1.00 86.00 243 THR A C 1
ATOM 1893 O O . THR A 1 243 ? 6.339 2.359 -26.248 1.00 86.00 243 THR A O 1
ATOM 1896 N N . ALA A 1 244 ? 6.807 4.020 -24.804 1.00 87.94 244 ALA A N 1
ATOM 1897 C CA . ALA A 1 244 ? 8.245 3.844 -24.879 1.00 87.94 244 ALA A CA 1
ATOM 1898 C C . ALA A 1 244 ? 8.647 2.434 -24.404 1.00 87.94 244 ALA A C 1
ATOM 1900 O O . ALA A 1 244 ? 8.262 1.967 -23.338 1.00 87.94 244 ALA A O 1
ATOM 1901 N N . THR A 1 245 ? 9.454 1.735 -25.202 1.00 89.31 245 THR A N 1
ATOM 1902 C CA . THR A 1 245 ? 9.959 0.390 -24.859 1.00 89.31 245 THR A CA 1
ATOM 1903 C C . THR A 1 245 ? 11.242 0.435 -24.027 1.00 89.31 245 THR A C 1
ATOM 1905 O O . THR A 1 245 ? 11.740 -0.597 -23.583 1.00 89.31 245 THR A O 1
ATOM 1908 N N . ALA A 1 246 ? 11.821 1.624 -23.877 1.00 93.12 246 ALA A N 1
ATOM 1909 C CA . ALA A 1 246 ? 13.015 1.895 -23.097 1.00 93.12 246 ALA A CA 1
ATOM 1910 C C . ALA A 1 246 ? 12.967 3.341 -22.584 1.00 93.12 246 ALA A C 1
ATOM 1912 O O . ALA A 1 246 ? 12.409 4.197 -23.274 1.00 93.12 246 ALA A O 1
ATOM 1913 N N . PRO A 1 247 ? 13.578 3.634 -21.423 1.00 92.25 247 PRO A N 1
ATOM 1914 C CA . PRO A 1 247 ? 13.616 4.989 -20.891 1.00 92.25 247 PRO A CA 1
ATOM 1915 C C . PRO A 1 247 ? 14.364 5.911 -21.860 1.00 92.25 247 PRO A C 1
ATOM 1917 O O . PRO A 1 247 ? 15.543 5.689 -22.156 1.00 92.25 247 PRO A O 1
ATOM 1920 N N . SER A 1 248 ? 13.683 6.941 -22.366 1.00 92.00 248 SER A N 1
ATOM 1921 C CA . SER A 1 248 ? 14.284 7.922 -23.276 1.00 92.00 248 SER A CA 1
ATOM 1922 C C . SER A 1 248 ? 14.971 9.050 -22.503 1.00 92.00 248 SER A C 1
ATOM 1924 O O . SER A 1 248 ? 15.988 9.602 -22.938 1.00 92.00 248 SER A O 1
ATOM 1926 N N . LYS A 1 249 ? 14.441 9.356 -21.314 1.00 90.81 249 LYS A N 1
ATOM 1927 C CA . LYS A 1 249 ? 14.993 10.325 -20.368 1.00 90.81 249 LYS A CA 1
ATOM 1928 C C . LYS A 1 249 ? 15.989 9.665 -19.414 1.00 90.81 249 LYS A C 1
ATOM 1930 O O . LYS A 1 249 ? 15.955 8.464 -19.141 1.00 90.81 249 LYS A O 1
ATOM 1935 N N . LYS A 1 250 ? 16.896 10.480 -18.866 1.00 92.44 250 LYS A N 1
ATOM 1936 C CA . LYS A 1 250 ? 17.784 10.039 -17.785 1.00 92.44 250 LYS A CA 1
ATOM 1937 C C . LYS A 1 250 ? 16.914 9.642 -16.580 1.00 92.44 250 LYS A C 1
ATOM 1939 O O . LYS A 1 250 ? 16.073 10.449 -16.190 1.00 92.44 250 LYS A O 1
ATOM 1944 N N . PRO A 1 251 ? 17.121 8.461 -15.971 1.00 90.19 251 PRO A N 1
ATOM 1945 C CA . PRO A 1 251 ? 16.342 8.054 -14.812 1.00 90.19 251 PRO A CA 1
ATOM 1946 C C . PRO A 1 251 ? 16.499 9.061 -13.675 1.00 90.19 251 PRO A C 1
ATOM 1948 O O . PRO A 1 251 ? 17.614 9.494 -13.366 1.00 90.19 251 PRO A O 1
ATOM 1951 N N . LEU A 1 252 ? 15.367 9.411 -13.064 1.00 87.81 252 LEU A N 1
ATOM 1952 C CA . LEU A 1 252 ? 15.309 10.192 -11.833 1.00 87.81 252 LEU A CA 1
ATOM 1953 C C . LEU A 1 252 ? 15.968 9.417 -10.694 1.00 87.81 252 LEU A C 1
ATOM 1955 O O . LEU A 1 252 ? 16.658 10.006 -9.872 1.00 87.81 252 LEU A O 1
ATOM 1959 N N . GLU A 1 253 ? 15.768 8.097 -10.682 1.00 87.31 253 GLU A N 1
ATOM 1960 C CA . GLU A 1 253 ? 16.347 7.186 -9.703 1.00 87.31 253 GLU A CA 1
ATOM 1961 C C . GLU A 1 253 ? 16.704 5.848 -10.344 1.00 87.31 253 GLU A C 1
ATOM 1963 O O . GLU A 1 253 ? 16.008 5.374 -11.246 1.00 87.31 253 GLU A O 1
ATOM 1968 N N . SER A 1 254 ? 17.766 5.224 -9.837 1.00 90.31 254 SER A N 1
ATOM 1969 C CA . SER A 1 254 ? 18.146 3.859 -10.185 1.00 90.31 254 SER A CA 1
ATOM 1970 C C . SER A 1 254 ? 18.397 3.066 -8.912 1.00 90.31 254 SER A C 1
ATOM 1972 O O . SER A 1 254 ? 19.455 3.188 -8.298 1.00 90.31 254 SER A O 1
ATOM 1974 N N . LEU A 1 255 ? 17.448 2.210 -8.560 1.00 87.75 255 LEU A N 1
ATOM 1975 C CA . LEU A 1 255 ? 17.499 1.372 -7.373 1.00 87.75 255 LEU A CA 1
ATOM 1976 C C . LEU A 1 255 ? 18.042 -0.016 -7.728 1.00 87.75 255 LEU A C 1
ATOM 1978 O O . LEU A 1 255 ? 17.454 -0.687 -8.581 1.00 87.75 255 LEU A O 1
ATOM 1982 N N . PRO A 1 256 ? 19.149 -0.475 -7.118 1.00 87.19 256 PRO A N 1
ATOM 1983 C CA . PRO A 1 256 ? 19.561 -1.863 -7.253 1.00 87.19 256 PRO A CA 1
ATOM 1984 C C . PRO A 1 256 ? 18.532 -2.765 -6.565 1.00 87.19 256 PRO A C 1
ATOM 1986 O O . PRO A 1 256 ? 18.127 -2.510 -5.432 1.00 87.19 256 PRO A O 1
ATOM 1989 N N . LEU A 1 257 ? 18.129 -3.826 -7.255 1.00 83.94 257 LEU A N 1
ATOM 1990 C CA . LEU A 1 257 ? 17.248 -4.859 -6.738 1.00 83.94 257 LEU A CA 1
ATOM 1991 C C . LEU A 1 257 ? 18.038 -6.145 -6.552 1.00 83.94 257 LEU A C 1
ATOM 1993 O O . LEU A 1 257 ? 18.679 -6.638 -7.477 1.00 83.94 257 LEU A O 1
ATOM 1997 N N . ARG A 1 258 ? 17.980 -6.691 -5.340 1.00 74.50 258 ARG A N 1
ATOM 1998 C CA . ARG A 1 258 ? 18.396 -8.062 -5.055 1.00 74.50 258 ARG A CA 1
ATOM 1999 C C . ARG A 1 258 ? 17.190 -8.778 -4.480 1.00 74.50 258 ARG A C 1
ATOM 2001 O O . ARG A 1 258 ? 16.848 -8.572 -3.322 1.00 74.50 258 ARG A O 1
ATOM 2008 N N . LEU A 1 259 ? 16.510 -9.525 -5.339 1.00 68.81 259 LEU A N 1
ATOM 2009 C CA . LEU A 1 259 ? 15.437 -10.422 -4.938 1.00 68.81 259 LEU A CA 1
ATOM 2010 C C . LEU A 1 259 ? 16.105 -11.750 -4.572 1.00 68.81 259 LEU A C 1
ATOM 2012 O O . LEU A 1 259 ? 16.548 -12.473 -5.463 1.00 68.81 259 LEU A O 1
ATOM 2016 N N . GLU A 1 260 ? 16.272 -11.998 -3.273 1.00 58.09 260 GLU A N 1
ATOM 2017 C CA . GLU A 1 260 ? 16.731 -13.294 -2.749 1.00 58.09 260 GLU A CA 1
ATOM 2018 C C . GLU A 1 260 ? 15.571 -14.302 -2.640 1.00 58.09 260 GLU A C 1
ATOM 2020 O O . GLU A 1 260 ? 14.406 -13.889 -2.410 1.00 58.09 260 GLU A O 1
#

pLDDT: mean 78.48, std 16.84, range [40.16, 98.5]

Foldseek 3Di:
DDPVLLLVCLLCLLVVNDDPVNVVVNVVVVVVVPVVSVVSNVVSNVVVVVVVVVDDPDDDDPVVVVVVVVVVVVPPPPPPPDDDDDDDDDDDDDDDPVVVVVVVVVVVVVVVVVVCCVVPPPPCPDPPVVVVVVVVVVVVVCVVVVPPFKDKDWFWDDDPQGIKIKIWIQGRVQQKIKIKIQADVVSVDQDFQKKFFAFPVRQTQWMWGWDDDPRMTITMTRHDPVVVQRGQWMFTHPDPDPPDRHDPDDTPDITTDDDD